Protein AF-A0A3N5R5C2-F1 (afdb_monomer_lite)

Foldseek 3Di:
DLVVVLVPDDPVVCVVCVVVSPDDPPLPDQLADDDFDFDALDDLVNAVVVVVVPLAAADLVLLVSLCRNLVVLQQEAADNGGHPLDYHLLCVLVVDRLSVVVCCQQPVLPDDDPQNWWKWWQFPVRDIQIADFPDDDDQWTWGDRASNCNPPTDIDRNVRTPDIGTDSDGPNDHCSCRRPDNSSVSNNSVCSNCSNPCPDNSHDPPPPPDPDD

Radius of gyration: 21.58 Å; chains: 1; bounding box: 48×50×72 Å

Structure (mmCIF, N/CA/C/O backbone):
data_AF-A0A3N5R5C2-F1
#
_entry.id   AF-A0A3N5R5C2-F1
#
loop_
_atom_site.group_PDB
_atom_site.id
_atom_site.type_symbol
_atom_site.label_atom_id
_atom_site.label_alt_id
_atom_site.label_comp_id
_atom_site.label_asym_id
_atom_site.label_entity_id
_atom_site.label_seq_id
_atom_site.pdbx_PDB_ins_code
_atom_site.Cartn_x
_atom_site.Cartn_y
_atom_site.Cartn_z
_atom_site.occupancy
_atom_site.B_iso_or_equiv
_atom_site.auth_seq_id
_atom_site.auth_comp_id
_atom_site.auth_asym_id
_atom_site.auth_atom_id
_atom_site.pdbx_PDB_model_num
ATOM 1 N N . MET A 1 1 ? -15.161 20.058 12.612 1.00 55.06 1 MET A N 1
ATOM 2 C CA . MET A 1 1 ? -15.776 19.039 11.723 1.00 55.06 1 MET A CA 1
ATOM 3 C C . MET A 1 1 ? -16.696 19.729 10.711 1.00 55.06 1 MET A C 1
ATOM 5 O O . MET A 1 1 ? -16.900 20.930 10.837 1.00 55.06 1 MET A O 1
ATOM 9 N N . LYS A 1 2 ? -17.228 19.029 9.691 1.00 71.50 2 LYS A N 1
ATOM 10 C CA . LYS A 1 2 ? -18.103 19.635 8.656 1.00 71.50 2 LYS A CA 1
ATOM 11 C C . LYS A 1 2 ? -19.318 20.353 9.267 1.00 71.50 2 LYS A C 1
ATOM 13 O O . LYS A 1 2 ? -19.655 21.443 8.829 1.00 71.50 2 LYS A O 1
ATOM 18 N N . SER A 1 3 ? -19.903 19.784 10.322 1.00 75.44 3 SER A N 1
ATOM 19 C CA . SER A 1 3 ? -20.987 20.380 11.117 1.00 75.44 3 SER A CA 1
ATOM 20 C C . SER A 1 3 ? -20.629 21.748 11.704 1.00 75.44 3 SER A C 1
ATOM 22 O O . SER A 1 3 ? -21.413 22.684 11.600 1.00 75.44 3 SER A O 1
ATOM 24 N N . ASP A 1 4 ? -19.430 21.881 12.270 1.00 76.00 4 ASP A N 1
ATOM 25 C CA . ASP A 1 4 ? -18.999 23.108 12.950 1.00 76.00 4 ASP A CA 1
ATOM 26 C C . ASP A 1 4 ? -18.712 24.217 11.936 1.00 76.00 4 ASP A C 1
ATOM 28 O O . ASP A 1 4 ? -19.046 25.372 12.165 1.00 76.00 4 ASP A O 1
ATOM 32 N N . ALA A 1 5 ? -18.153 23.859 10.774 1.00 75.88 5 ALA A N 1
ATOM 33 C CA . ALA A 1 5 ? -17.956 24.797 9.674 1.00 75.88 5 ALA A CA 1
ATOM 34 C C . ALA A 1 5 ? -19.301 25.305 9.127 1.00 75.88 5 ALA A C 1
ATOM 36 O O . ALA A 1 5 ? -19.471 26.504 8.926 1.00 75.88 5 ALA A O 1
ATOM 37 N N . VAL A 1 6 ? -20.288 24.416 8.963 1.00 81.12 6 VAL A N 1
ATOM 38 C CA . VAL A 1 6 ? -21.644 24.788 8.524 1.00 81.12 6 VAL A CA 1
ATOM 39 C C . VAL A 1 6 ? -22.338 25.701 9.537 1.00 81.12 6 VAL A C 1
ATOM 41 O O . VAL A 1 6 ? -23.015 26.643 9.131 1.00 81.12 6 VAL A O 1
ATOM 44 N N . ALA A 1 7 ? -22.121 25.488 10.837 1.00 83.19 7 ALA A N 1
ATOM 45 C CA . ALA A 1 7 ? -22.690 26.320 11.898 1.00 83.19 7 ALA A CA 1
ATOM 46 C C . ALA A 1 7 ? -22.176 27.775 11.894 1.00 83.19 7 ALA A C 1
ATOM 48 O O . ALA A 1 7 ? -22.831 28.651 12.451 1.00 83.19 7 ALA A O 1
ATOM 49 N N . THR A 1 8 ? -21.033 28.046 11.251 1.00 86.88 8 THR A N 1
ATOM 50 C CA . THR A 1 8 ? -20.479 29.408 11.112 1.00 86.88 8 THR A CA 1
ATOM 51 C C . THR A 1 8 ? -20.969 30.158 9.871 1.00 86.88 8 THR A C 1
ATOM 53 O O . THR A 1 8 ? -20.703 31.352 9.736 1.00 86.88 8 THR A O 1
ATOM 56 N N . LEU A 1 9 ? -21.683 29.484 8.964 1.00 85.88 9 LEU A N 1
ATOM 57 C CA . LEU A 1 9 ? -22.186 30.081 7.727 1.00 85.88 9 LEU A CA 1
ATOM 58 C C . LEU A 1 9 ? -23.486 30.852 7.967 1.00 85.88 9 LEU A C 1
ATOM 60 O O . LEU A 1 9 ? -24.351 30.419 8.730 1.00 85.88 9 LEU A O 1
ATOM 64 N N . SER A 1 10 ? -23.661 31.972 7.260 1.00 89.62 10 SER A N 1
ATOM 65 C CA . SER A 1 10 ? -24.943 32.674 7.266 1.00 89.62 10 SER A CA 1
ATOM 66 C C . SER A 1 10 ? -26.028 31.827 6.575 1.00 89.62 10 SER A C 1
ATOM 68 O O . SER A 1 10 ? -25.707 31.008 5.708 1.00 89.62 10 SER A O 1
ATOM 70 N N . PRO A 1 11 ? -27.325 32.041 6.869 1.00 86.62 11 PRO A N 1
ATOM 71 C CA . PRO A 1 11 ? -28.411 31.322 6.193 1.00 86.62 11 PRO A CA 1
ATOM 72 C C . PRO A 1 11 ? -28.373 31.457 4.663 1.00 86.62 11 PRO A C 1
ATOM 74 O O . PRO A 1 11 ? -28.748 30.541 3.934 1.00 86.62 11 PRO A O 1
ATOM 77 N N . LYS A 1 12 ? -27.882 32.599 4.167 1.00 87.38 12 LYS A N 1
ATOM 78 C CA . LYS A 1 12 ? -27.703 32.859 2.737 1.00 87.38 12 LYS A CA 1
ATOM 79 C C . LYS A 1 12 ? -26.573 32.012 2.149 1.00 87.38 12 LYS A C 1
ATOM 81 O O . LYS A 1 12 ? -26.747 31.444 1.074 1.00 87.38 12 LYS A O 1
ATOM 86 N N . ASP A 1 13 ? -25.453 31.897 2.857 1.00 85.50 13 ASP A N 1
ATOM 87 C CA . ASP A 1 13 ? -24.299 31.115 2.402 1.00 85.50 13 ASP A CA 1
ATOM 88 C C . ASP A 1 13 ? -24.583 29.614 2.473 1.00 85.50 13 ASP A C 1
ATOM 90 O O . ASP A 1 13 ? -24.198 28.879 1.570 1.00 85.50 13 ASP A O 1
ATOM 94 N N . GLN A 1 14 ? -25.326 29.154 3.486 1.00 83.50 14 GLN A N 1
ATOM 95 C CA . GLN A 1 14 ? -25.798 27.767 3.549 1.00 83.50 14 GLN A CA 1
ATOM 96 C C . GLN A 1 14 ? -26.673 27.423 2.340 1.00 83.50 14 GLN A C 1
ATOM 98 O O . GLN A 1 14 ? -26.422 26.420 1.679 1.00 83.50 14 GLN A O 1
ATOM 103 N N . ALA A 1 15 ? -27.636 28.285 1.990 1.00 85.19 15 ALA A N 1
ATOM 104 C CA . ALA A 1 15 ? -28.494 28.072 0.825 1.00 85.19 15 ALA A CA 1
ATOM 105 C C . ALA A 1 15 ? -27.707 28.067 -0.499 1.00 85.19 15 ALA A C 1
ATOM 107 O O . ALA A 1 15 ? -27.997 27.270 -1.388 1.00 85.19 15 ALA A O 1
ATOM 108 N N . GLN A 1 16 ? -26.693 28.929 -0.632 1.00 88.00 16 GLN A N 1
ATOM 109 C CA . GLN A 1 16 ? -25.845 28.987 -1.828 1.00 88.00 16 GLN A CA 1
ATOM 110 C C . GLN A 1 16 ? -24.879 27.802 -1.937 1.00 88.00 16 GLN A C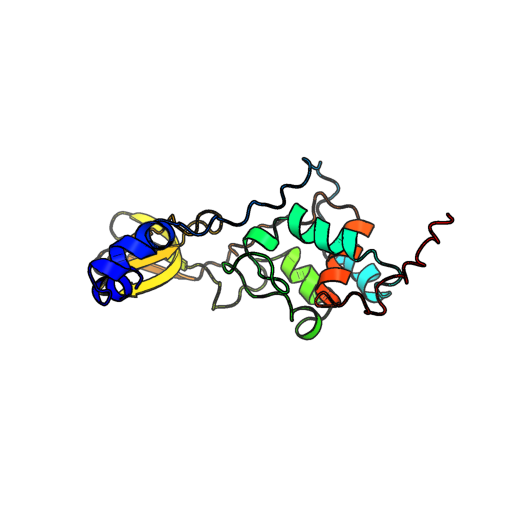 1
ATOM 112 O O . GLN A 1 16 ? -24.587 27.343 -3.040 1.00 88.00 16 GLN A O 1
ATOM 117 N N . LEU A 1 17 ? -24.391 27.296 -0.805 1.00 86.50 17 LEU A N 1
ATOM 118 C CA . LEU A 1 17 ? -23.427 26.200 -0.746 1.00 86.50 17 LEU A CA 1
ATOM 119 C C . LEU A 1 17 ? -24.088 24.835 -0.555 1.00 86.50 17 LEU A C 1
ATOM 121 O O . LEU A 1 17 ? -23.370 23.840 -0.531 1.00 86.50 17 LEU A O 1
ATOM 125 N N . GLN A 1 18 ? -25.419 24.758 -0.464 1.00 84.44 18 GLN A N 1
ATOM 126 C CA . GLN A 1 18 ? -26.165 23.534 -0.157 1.00 84.44 18 GLN A CA 1
ATOM 127 C C . GLN A 1 18 ? -25.722 22.346 -1.025 1.00 84.44 18 GLN A C 1
ATOM 129 O O . GLN A 1 18 ? -25.428 21.279 -0.502 1.00 84.44 18 GLN A O 1
ATOM 134 N N . ALA A 1 19 ? -25.532 22.550 -2.332 1.00 82.69 19 ALA A N 1
ATOM 135 C CA . ALA A 1 19 ? -25.055 21.502 -3.238 1.00 82.69 19 ALA A CA 1
ATOM 136 C C . ALA A 1 19 ? -23.639 20.985 -2.902 1.00 82.69 19 ALA A C 1
ATOM 138 O O . ALA A 1 19 ? -23.367 19.795 -3.037 1.00 82.69 19 ALA A O 1
ATOM 139 N N . ILE A 1 20 ? -22.736 21.854 -2.438 1.00 80.88 20 ILE A N 1
ATOM 140 C CA . ILE A 1 20 ? -21.372 21.494 -2.006 1.00 80.88 20 ILE A CA 1
ATOM 141 C C . ILE A 1 20 ? -21.405 20.863 -0.605 1.00 80.88 20 ILE A C 1
ATOM 143 O O . ILE A 1 20 ? -20.654 19.932 -0.311 1.00 80.88 20 ILE A O 1
ATOM 147 N N . LEU A 1 21 ? -22.289 21.350 0.266 1.00 81.19 21 LEU A N 1
ATOM 148 C CA . LEU A 1 21 ? -22.506 20.806 1.603 1.00 81.19 21 LEU A CA 1
ATOM 149 C C . LEU A 1 21 ? -23.139 19.412 1.555 1.00 81.19 21 LEU A C 1
ATOM 151 O O . LEU A 1 21 ? -22.789 18.573 2.381 1.00 81.19 21 LEU A O 1
ATOM 155 N N . ASP A 1 22 ? -23.976 19.121 0.568 1.00 82.06 22 ASP A N 1
ATOM 156 C CA . ASP A 1 22 ? -24.579 17.800 0.372 1.00 82.06 22 ASP A CA 1
ATOM 157 C C . ASP A 1 22 ? -23.695 16.866 -0.454 1.00 82.06 22 ASP A C 1
ATOM 159 O O . ASP A 1 22 ? -23.799 15.641 -0.332 1.00 82.06 22 ASP A O 1
ATOM 163 N N . ALA A 1 23 ? -22.771 17.421 -1.245 1.00 77.19 23 ALA A N 1
ATOM 164 C CA . ALA A 1 23 ? -21.794 16.631 -1.969 1.00 77.19 23 ALA A CA 1
ATOM 165 C C . ALA A 1 23 ? -20.981 15.773 -0.987 1.00 77.19 23 ALA A C 1
ATOM 167 O O . ALA A 1 23 ? -20.269 16.255 -0.094 1.00 77.19 23 ALA A O 1
ATOM 168 N N . ARG A 1 24 ? -21.088 14.457 -1.165 1.00 64.50 24 ARG A N 1
ATOM 169 C CA . ARG A 1 24 ? -20.107 13.511 -0.644 1.00 64.50 24 ARG A CA 1
ATOM 170 C C . ARG A 1 24 ? -18.954 13.469 -1.642 1.00 64.50 24 ARG A C 1
ATOM 172 O O . ARG A 1 24 ? -19.231 13.373 -2.839 1.00 64.50 24 ARG A O 1
ATOM 179 N N . PRO A 1 25 ? -17.686 13.520 -1.193 1.00 61.19 25 PRO A N 1
ATOM 180 C CA . PRO A 1 25 ? -16.576 13.173 -2.065 1.00 61.19 25 PRO A CA 1
ATOM 181 C C . PRO A 1 25 ? -16.896 11.816 -2.681 1.00 61.19 25 PRO A C 1
ATOM 183 O O . PRO A 1 25 ? -17.168 10.859 -1.949 1.00 61.19 25 PRO A O 1
ATOM 186 N N . ALA A 1 26 ? -16.941 11.748 -4.010 1.00 55.91 26 ALA A N 1
ATOM 187 C CA . ALA A 1 26 ? -17.016 10.459 -4.666 1.00 55.91 26 ALA A CA 1
ATOM 188 C C . ALA A 1 26 ? -15.812 9.652 -4.172 1.00 55.91 26 ALA A C 1
ATOM 190 O O . ALA A 1 26 ? -14.686 10.159 -4.191 1.00 55.91 26 ALA A O 1
ATOM 191 N N . ALA A 1 27 ? -16.042 8.424 -3.701 1.00 53.56 27 ALA A N 1
ATOM 192 C CA . ALA A 1 27 ? -14.934 7.492 -3.583 1.00 53.56 27 ALA A CA 1
ATOM 193 C C . ALA A 1 27 ? -14.275 7.452 -4.970 1.00 53.56 27 ALA A C 1
ATOM 195 O O . ALA A 1 27 ? -15.014 7.339 -5.958 1.00 53.56 27 ALA A O 1
ATOM 196 N N . PRO A 1 28 ? -12.945 7.631 -5.084 1.00 53.94 28 PRO A N 1
ATOM 197 C CA . PRO A 1 28 ? -12.295 7.477 -6.372 1.00 53.94 28 PRO A CA 1
ATOM 198 C C . PRO A 1 28 ? -12.737 6.125 -6.923 1.00 53.94 28 PRO A C 1
ATOM 200 O O . PRO A 1 28 ? -12.648 5.112 -6.226 1.00 53.94 28 PRO A O 1
ATOM 203 N N . ALA A 1 29 ? -13.317 6.133 -8.126 1.00 49.75 29 ALA A N 1
ATOM 204 C CA . ALA A 1 29 ? -13.708 4.894 -8.769 1.00 49.75 29 ALA A CA 1
ATOM 205 C C . ALA A 1 29 ? -12.459 4.003 -8.788 1.00 49.75 29 ALA A C 1
ATOM 207 O O . ALA A 1 29 ? -11.394 4.497 -9.183 1.00 49.75 29 ALA A O 1
ATOM 208 N N . PRO A 1 30 ? -12.546 2.736 -8.343 1.00 54.84 30 PRO A N 1
ATOM 209 C CA . PRO A 1 30 ? -11.444 1.814 -8.529 1.00 54.84 30 PRO A CA 1
ATOM 210 C C . PRO A 1 30 ? -11.048 1.894 -9.999 1.00 54.84 30 PRO A C 1
ATOM 212 O O . PRO A 1 30 ? -11.925 1.866 -10.871 1.00 54.84 30 PRO A O 1
ATOM 215 N N . ILE A 1 31 ? -9.753 2.011 -10.291 1.00 57.47 31 ILE A N 1
ATOM 216 C CA . ILE A 1 31 ? -9.273 1.724 -11.641 1.00 57.47 31 ILE A CA 1
ATOM 217 C C . ILE A 1 31 ? -9.446 0.211 -11.800 1.00 57.47 31 ILE A C 1
ATOM 219 O O . ILE A 1 31 ? -8.520 -0.562 -11.583 1.00 57.47 31 ILE A O 1
ATOM 223 N N . ALA A 1 32 ? -10.683 -0.216 -12.053 1.00 57.81 32 ALA A N 1
ATOM 224 C CA . ALA A 1 32 ? -11.052 -1.610 -12.143 1.00 57.81 32 ALA A CA 1
ATOM 225 C C . ALA A 1 32 ? -10.415 -2.154 -13.419 1.00 57.81 32 ALA A C 1
ATOM 227 O O . ALA A 1 32 ? -10.884 -1.901 -14.532 1.00 57.81 32 ALA A O 1
ATOM 228 N N . GLY A 1 33 ? -9.298 -2.856 -13.242 1.00 64.12 33 GLY A N 1
ATOM 229 C CA . GLY A 1 33 ? -8.698 -3.651 -14.297 1.00 64.12 33 GLY A CA 1
ATOM 230 C C . GLY A 1 33 ? -9.682 -4.693 -14.811 1.00 64.12 33 GLY A C 1
ATOM 231 O O . GLY A 1 33 ? -10.642 -5.074 -14.136 1.00 64.12 33 GLY A O 1
ATOM 232 N N . LYS A 1 34 ? -9.437 -5.187 -16.025 1.00 73.88 34 LYS A N 1
ATOM 233 C CA . LYS A 1 34 ? -10.150 -6.372 -16.514 1.00 73.88 34 LYS A CA 1
ATOM 234 C C . LYS A 1 34 ? -9.916 -7.532 -15.534 1.00 73.88 34 LYS A C 1
ATOM 236 O O . LYS A 1 34 ? -8.826 -7.602 -14.973 1.00 73.88 34 LYS A O 1
ATOM 241 N N . PRO A 1 35 ? -10.875 -8.456 -15.349 1.00 78.44 35 PRO A N 1
ATOM 242 C CA . PRO A 1 35 ? -10.637 -9.666 -14.570 1.00 78.44 35 PRO A CA 1
ATOM 243 C C . PRO A 1 35 ? -9.383 -10.386 -15.079 1.00 78.44 35 PRO A C 1
ATOM 245 O O . PRO A 1 35 ? -9.291 -10.706 -16.266 1.00 78.44 35 PRO A O 1
ATOM 248 N N . ARG A 1 36 ? -8.413 -10.601 -14.189 1.00 86.75 36 ARG A N 1
ATOM 249 C CA . ARG A 1 36 ? -7.142 -11.265 -14.493 1.00 86.75 36 ARG A CA 1
ATOM 250 C C . ARG A 1 36 ? -7.143 -12.658 -13.875 1.00 86.75 36 ARG A C 1
ATOM 252 O O . ARG A 1 36 ? -7.699 -12.866 -12.798 1.00 86.75 36 ARG A O 1
ATOM 259 N N . THR A 1 37 ? -6.531 -13.616 -14.555 1.00 90.69 37 THR A N 1
ATOM 260 C CA . THR A 1 37 ? -6.317 -14.956 -14.003 1.00 90.69 37 THR A CA 1
ATOM 261 C C . THR A 1 37 ? -5.057 -14.980 -13.150 1.00 90.69 37 THR A C 1
ATOM 263 O O . THR A 1 37 ? -4.140 -14.188 -13.359 1.00 90.69 37 THR A O 1
ATOM 266 N N . LEU A 1 38 ? -4.996 -15.922 -12.212 1.00 95.19 38 LEU A N 1
ATOM 267 C CA . LEU A 1 38 ? -3.765 -16.229 -11.493 1.00 95.19 38 LEU A CA 1
ATOM 268 C C . LEU A 1 38 ? -2.652 -16.581 -12.494 1.00 95.19 38 LEU A C 1
ATOM 270 O O . LEU A 1 38 ? -2.842 -17.461 -13.333 1.00 95.19 38 LEU A O 1
ATOM 274 N N . VAL A 1 39 ? -1.508 -15.909 -12.386 1.00 95.88 39 VAL A N 1
ATOM 275 C CA . VAL A 1 39 ? -0.292 -16.188 -13.161 1.00 95.88 39 VAL A CA 1
ATOM 276 C C . VAL A 1 39 ? 0.664 -17.022 -12.315 1.00 95.88 39 VAL A C 1
ATOM 278 O O . VAL A 1 39 ? 0.997 -18.149 -12.679 1.00 95.88 39 VAL A O 1
ATOM 281 N N . LYS A 1 40 ? 1.087 -16.492 -11.162 1.00 96.31 40 LYS A N 1
ATOM 282 C CA . LYS A 1 40 ? 2.024 -17.153 -10.246 1.00 96.31 40 LYS A CA 1
ATOM 283 C C . LYS A 1 40 ? 1.927 -16.528 -8.859 1.00 96.31 40 LYS A C 1
ATOM 285 O O . LYS A 1 40 ? 1.835 -15.318 -8.749 1.00 96.31 40 LYS A O 1
ATOM 290 N N . LYS A 1 41 ? 2.037 -17.342 -7.806 1.00 96.69 41 LYS A N 1
ATOM 291 C CA . LYS A 1 41 ? 2.300 -16.838 -6.449 1.00 96.69 41 LYS A CA 1
ATOM 292 C C . LYS A 1 41 ? 3.766 -16.440 -6.340 1.00 96.69 41 LYS A C 1
ATOM 294 O O . LYS A 1 41 ? 4.620 -17.309 -6.144 1.00 96.69 41 LYS A O 1
ATOM 299 N N . TRP A 1 42 ? 4.056 -15.166 -6.565 1.00 96.75 42 TRP A N 1
ATOM 300 C CA . TRP A 1 42 ? 5.425 -14.663 -6.635 1.00 96.75 42 TRP A CA 1
ATOM 301 C C . TRP A 1 42 ? 6.115 -14.710 -5.272 1.00 96.75 42 TRP A C 1
ATOM 303 O O . TRP A 1 42 ? 5.544 -14.324 -4.255 1.00 96.75 42 TRP A O 1
ATOM 313 N N . LYS A 1 43 ? 7.371 -15.158 -5.254 1.00 96.88 43 LYS A N 1
ATOM 314 C CA . LYS A 1 43 ? 8.264 -15.069 -4.095 1.00 96.88 43 LYS A CA 1
ATOM 315 C C . LYS A 1 43 ? 9.335 -14.018 -4.343 1.00 96.88 43 LYS A C 1
ATOM 317 O O . LYS A 1 43 ? 9.666 -13.712 -5.485 1.00 96.88 43 LYS A O 1
ATOM 322 N N . LEU A 1 44 ? 9.932 -13.512 -3.265 1.00 95.62 44 LEU A N 1
ATOM 323 C CA . LEU A 1 44 ? 11.010 -12.525 -3.350 1.00 95.62 44 LEU A CA 1
ATOM 324 C C . LEU A 1 44 ? 12.152 -12.996 -4.265 1.00 95.62 44 LEU A C 1
ATOM 326 O O . LEU A 1 44 ? 12.602 -12.245 -5.124 1.00 95.62 44 LEU A O 1
ATOM 330 N N . ASP A 1 45 ? 12.564 -14.257 -4.137 1.00 96.12 45 ASP A N 1
ATOM 331 C CA . ASP A 1 45 ? 13.673 -14.820 -4.917 1.00 96.12 45 ASP A CA 1
ATOM 332 C C . ASP A 1 45 ? 13.338 -15.046 -6.400 1.00 96.12 45 ASP A C 1
ATOM 334 O O . ASP A 1 45 ? 14.250 -15.203 -7.207 1.00 96.12 45 ASP A O 1
ATOM 338 N N . ASP A 1 46 ? 12.057 -15.011 -6.785 1.00 95.81 46 ASP A N 1
ATOM 339 C CA . ASP A 1 46 ? 11.652 -15.104 -8.192 1.00 95.81 46 ASP A CA 1
ATOM 340 C C . ASP A 1 46 ? 11.913 -13.805 -8.974 1.00 95.81 46 ASP A C 1
ATOM 342 O O . ASP A 1 46 ? 11.972 -13.845 -10.202 1.00 95.81 46 ASP A O 1
ATOM 346 N N . LEU A 1 47 ? 11.994 -12.664 -8.277 1.00 95.94 47 LEU A N 1
ATOM 347 C CA . LEU A 1 47 ? 11.955 -11.314 -8.863 1.00 95.94 47 LEU A CA 1
ATOM 348 C C . LEU A 1 47 ? 13.126 -10.422 -8.421 1.00 95.94 47 LEU A C 1
ATOM 350 O O . LEU A 1 47 ? 13.513 -9.495 -9.135 1.00 95.94 47 LEU A O 1
ATOM 354 N N . ALA A 1 48 ? 13.692 -10.667 -7.236 1.00 94.62 48 ALA A N 1
ATOM 355 C CA . ALA A 1 48 ? 14.798 -9.877 -6.705 1.00 94.62 48 ALA A CA 1
ATOM 356 C C . ALA A 1 48 ? 16.049 -9.869 -7.610 1.00 94.62 48 ALA A C 1
ATOM 358 O O . ALA A 1 48 ? 16.650 -8.797 -7.727 1.00 94.62 48 ALA A O 1
ATOM 359 N N . PRO A 1 49 ? 16.449 -10.977 -8.273 1.00 94.31 49 PRO A N 1
ATOM 360 C CA . PRO A 1 49 ? 17.564 -10.947 -9.223 1.00 94.31 49 PRO A CA 1
ATOM 361 C C . PRO A 1 49 ? 17.349 -9.944 -10.366 1.00 94.31 49 PRO A C 1
ATOM 363 O O . PRO A 1 49 ? 18.226 -9.137 -10.661 1.00 94.31 49 PRO A O 1
ATOM 366 N N . GLN A 1 50 ? 16.147 -9.910 -10.938 1.00 92.00 50 GLN A N 1
ATOM 367 C CA . GLN A 1 50 ? 15.785 -9.039 -12.057 1.00 92.00 50 GLN A CA 1
ATOM 368 C C . GLN A 1 50 ? 15.736 -7.563 -11.637 1.00 92.00 50 GLN A C 1
ATOM 370 O O . GLN A 1 50 ? 16.067 -6.676 -12.422 1.00 92.00 50 GLN A O 1
ATOM 375 N N . LEU A 1 51 ? 15.369 -7.279 -10.382 1.00 91.00 51 LEU A N 1
ATOM 376 C CA . LEU A 1 51 ? 15.468 -5.928 -9.823 1.00 91.00 51 LEU A CA 1
ATOM 377 C C . LEU A 1 51 ? 16.926 -5.476 -9.651 1.00 91.00 51 LEU A C 1
ATOM 379 O O . LEU A 1 51 ? 17.217 -4.292 -9.827 1.00 91.00 51 LEU A O 1
ATOM 383 N N . ALA A 1 52 ? 17.838 -6.399 -9.334 1.00 89.25 52 ALA A N 1
ATOM 384 C CA . ALA A 1 52 ? 19.262 -6.108 -9.162 1.00 89.25 52 ALA A CA 1
ATOM 385 C C . ALA A 1 52 ? 19.987 -5.839 -10.494 1.00 89.25 52 ALA A C 1
ATOM 387 O O . ALA A 1 52 ? 20.925 -5.044 -10.528 1.00 89.25 52 ALA A O 1
ATOM 388 N N . GLU A 1 53 ? 19.531 -6.439 -11.597 1.00 87.00 53 GLU A N 1
ATOM 389 C CA . GLU A 1 53 ? 20.054 -6.195 -12.954 1.00 87.00 53 GLU A CA 1
ATOM 390 C C . GLU A 1 53 ? 19.742 -4.780 -13.484 1.00 87.00 53 GLU A C 1
ATOM 392 O O . GLU A 1 53 ? 20.368 -4.295 -14.434 1.00 87.00 53 GLU A O 1
ATOM 397 N N . GLY A 1 54 ? 18.815 -4.081 -12.825 1.00 81.69 54 GLY A N 1
ATOM 398 C CA . GLY A 1 54 ? 18.404 -2.727 -13.157 1.00 81.69 54 GLY A CA 1
ATOM 399 C C . GLY A 1 54 ? 17.195 -2.705 -14.090 1.00 81.69 54 GLY A C 1
ATOM 400 O O . GLY A 1 54 ? 17.146 -3.349 -15.134 1.00 81.69 54 GLY A O 1
ATOM 401 N N . LEU A 1 55 ? 16.207 -1.896 -13.719 1.00 91.19 55 LEU A N 1
ATOM 402 C CA . LEU A 1 55 ? 14.917 -1.776 -14.395 1.00 91.19 55 LEU A CA 1
ATOM 403 C C . LEU A 1 55 ? 15.001 -0.942 -15.677 1.00 91.19 55 LEU A C 1
ATOM 405 O O . LEU A 1 55 ? 14.418 0.128 -15.748 1.00 91.19 55 LEU A O 1
ATOM 409 N N . LYS A 1 56 ? 15.746 -1.398 -16.685 1.00 92.50 56 LYS A N 1
ATOM 410 C CA . LYS A 1 56 ? 15.914 -0.678 -17.960 1.00 92.50 56 LYS A CA 1
ATOM 411 C C . LYS A 1 56 ? 14.779 -0.978 -18.939 1.00 92.50 56 LYS A C 1
ATOM 413 O O . LYS A 1 56 ? 14.242 -2.088 -18.945 1.00 92.50 56 LYS A O 1
ATOM 418 N N . ASN A 1 57 ? 14.489 -0.006 -19.809 1.00 92.94 57 ASN A N 1
ATOM 419 C CA . ASN A 1 57 ? 13.502 -0.092 -20.894 1.00 92.94 57 ASN A CA 1
ATOM 420 C C . ASN A 1 57 ? 12.104 -0.534 -20.430 1.00 92.94 57 ASN A C 1
ATOM 422 O O . ASN A 1 57 ? 11.408 -1.255 -21.142 1.00 92.94 57 ASN A O 1
ATOM 426 N N . ARG A 1 58 ? 11.707 -0.116 -19.228 1.00 96.44 58 ARG A N 1
ATOM 427 C CA . ARG A 1 58 ? 10.393 -0.405 -18.652 1.00 96.44 58 ARG A CA 1
ATOM 428 C C . ARG A 1 58 ? 9.324 0.522 -19.227 1.00 96.44 58 ARG A C 1
ATOM 430 O O . ARG A 1 58 ? 9.637 1.607 -19.731 1.00 96.44 58 ARG A O 1
ATOM 437 N N . ASP A 1 59 ? 8.064 0.109 -19.150 1.00 97.00 59 ASP A N 1
ATOM 438 C CA . ASP A 1 59 ? 6.922 0.898 -19.619 1.00 97.00 59 ASP A CA 1
ATOM 439 C C . ASP A 1 59 ? 6.236 1.620 -18.449 1.00 97.00 59 ASP A C 1
ATOM 441 O O . ASP A 1 59 ? 5.527 1.027 -17.635 1.00 97.00 59 ASP A O 1
ATOM 445 N N . PHE A 1 60 ? 6.418 2.942 -18.402 1.00 96.31 60 PHE A N 1
ATOM 446 C CA . PHE A 1 60 ? 5.798 3.821 -17.409 1.00 96.31 60 PHE A CA 1
ATOM 447 C C . PHE A 1 60 ? 4.265 3.723 -17.390 1.00 96.31 60 PHE A C 1
ATOM 449 O O . PHE A 1 60 ? 3.652 3.683 -16.323 1.00 96.31 60 PHE A O 1
ATOM 456 N N . ASP A 1 61 ? 3.632 3.720 -18.566 1.00 95.44 61 ASP A N 1
ATOM 457 C CA . ASP A 1 61 ? 2.172 3.751 -18.682 1.00 95.44 61 ASP A CA 1
ATOM 458 C C . ASP A 1 61 ? 1.564 2.412 -18.273 1.00 95.44 61 ASP A C 1
ATOM 460 O O . ASP A 1 61 ? 0.500 2.374 -17.646 1.00 95.44 61 ASP A O 1
ATOM 464 N N . ARG A 1 62 ? 2.259 1.309 -18.582 1.00 95.75 62 ARG A N 1
ATOM 465 C CA . ARG A 1 62 ? 1.905 -0.015 -18.066 1.00 95.75 62 ARG A CA 1
ATOM 466 C C . ARG A 1 62 ? 2.079 -0.071 -16.551 1.00 95.75 62 ARG A C 1
ATOM 468 O O . ARG A 1 62 ? 1.119 -0.437 -15.884 1.00 95.75 62 ARG A O 1
ATOM 475 N N . GLY A 1 63 ? 3.205 0.384 -16.003 1.00 96.62 63 GLY A N 1
ATOM 476 C CA . GLY A 1 63 ? 3.441 0.413 -14.554 1.00 96.62 63 GLY A CA 1
ATOM 477 C C . GLY A 1 63 ? 2.379 1.201 -1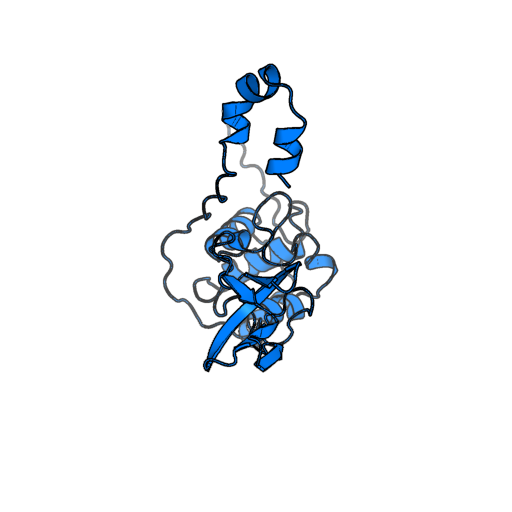3.775 1.00 96.62 63 GLY A C 1
ATOM 478 O O . GLY A 1 63 ? 1.794 0.675 -12.828 1.00 96.62 63 GLY A O 1
ATOM 479 N N . ARG A 1 64 ? 2.033 2.420 -14.222 1.00 95.88 64 ARG A N 1
ATOM 480 C CA . ARG A 1 64 ? 0.949 3.214 -13.609 1.00 95.88 64 ARG A CA 1
ATOM 481 C C . ARG A 1 64 ? -0.402 2.505 -13.689 1.00 95.88 64 ARG A C 1
ATOM 483 O O . ARG A 1 64 ? -1.157 2.513 -12.720 1.00 95.88 64 ARG A O 1
ATOM 490 N N . ARG A 1 65 ? -0.736 1.920 -14.845 1.00 95.06 65 ARG A N 1
ATOM 491 C CA . ARG A 1 65 ? -1.995 1.180 -15.015 1.00 95.06 65 ARG A CA 1
ATOM 492 C C . ARG A 1 65 ? -2.058 -0.007 -14.055 1.00 95.06 65 ARG A C 1
ATOM 494 O O . ARG A 1 65 ? -3.057 -0.157 -13.362 1.00 95.06 65 ARG A O 1
ATOM 501 N N . LEU A 1 66 ? -0.983 -0.787 -13.969 1.00 95.69 66 LEU A N 1
ATOM 502 C CA . LEU A 1 66 ? -0.875 -1.947 -13.084 1.00 95.69 66 LEU A CA 1
ATOM 503 C C . LEU A 1 66 ? -0.992 -1.573 -11.605 1.00 95.69 66 LEU A C 1
ATOM 505 O O . LEU A 1 66 ? -1.604 -2.320 -10.853 1.00 95.69 66 LEU A O 1
ATOM 509 N N . PHE A 1 67 ? -0.501 -0.402 -11.191 1.00 95.88 67 PHE A N 1
ATOM 510 C CA . PHE A 1 67 ? -0.705 0.100 -9.826 1.00 95.88 67 PHE A CA 1
ATOM 511 C C . PHE A 1 67 ? -2.202 0.272 -9.492 1.00 95.88 67 PHE A C 1
ATOM 513 O O . PHE A 1 67 ? -2.632 0.048 -8.361 1.00 95.88 67 PHE A O 1
ATOM 520 N N . GLY A 1 68 ? -3.021 0.624 -10.488 1.00 92.50 68 GLY A N 1
ATOM 521 C CA . GLY A 1 68 ? -4.478 0.630 -10.370 1.00 92.50 68 GLY A CA 1
ATOM 522 C C . GLY A 1 68 ? -5.098 -0.764 -10.419 1.00 92.50 68 GLY A C 1
ATOM 523 O O . GLY A 1 68 ? -5.884 -1.098 -9.539 1.00 92.50 68 GLY A O 1
ATOM 524 N N . GLU A 1 69 ? -4.718 -1.589 -11.400 1.00 91.75 69 GLU A N 1
ATOM 525 C CA . GLU A 1 69 ? -5.269 -2.945 -11.572 1.00 91.75 69 GLU A CA 1
ATOM 526 C C . GLU A 1 69 ? -4.966 -3.866 -10.376 1.00 91.75 69 GLU A C 1
ATOM 528 O O . GLU A 1 69 ? -5.799 -4.693 -10.012 1.00 91.75 69 GLU A O 1
ATOM 533 N N . ALA A 1 70 ? -3.814 -3.683 -9.724 1.00 92.19 70 ALA A N 1
ATOM 534 C CA . ALA A 1 70 ? -3.425 -4.366 -8.489 1.00 92.19 70 ALA A CA 1
ATOM 535 C C . ALA A 1 70 ? -4.040 -3.728 -7.224 1.00 92.19 70 ALA A C 1
ATOM 537 O O . ALA A 1 70 ? -3.652 -4.062 -6.108 1.00 92.19 70 ALA A O 1
ATOM 538 N N . ASN A 1 71 ? -4.998 -2.805 -7.375 1.00 90.12 71 ASN A N 1
ATOM 539 C CA . ASN A 1 71 ? -5.720 -2.118 -6.298 1.00 90.12 71 ASN A CA 1
ATOM 540 C C . ASN A 1 71 ? -4.850 -1.279 -5.346 1.00 90.12 71 ASN A C 1
ATOM 542 O O . ASN A 1 71 ? -5.307 -0.904 -4.265 1.00 90.12 71 ASN A O 1
ATOM 546 N N . CYS A 1 72 ? -3.621 -0.920 -5.726 1.00 94.19 72 CYS A N 1
ATOM 547 C CA . CYS A 1 72 ? -2.745 -0.139 -4.855 1.00 94.19 72 CYS A CA 1
ATOM 548 C C . CYS A 1 72 ? -3.311 1.272 -4.613 1.00 94.19 72 CYS A C 1
ATOM 550 O O . CYS A 1 72 ? -3.295 1.746 -3.476 1.00 94.19 72 CYS A O 1
ATOM 552 N N . PHE A 1 73 ? -3.900 1.904 -5.642 1.00 92.81 73 PHE A N 1
ATOM 553 C CA . PHE A 1 73 ? -4.563 3.215 -5.519 1.00 92.81 73 PHE A CA 1
ATOM 554 C C . PHE A 1 73 ? -5.739 3.226 -4.541 1.00 92.81 73 PHE A C 1
ATOM 556 O O . PHE A 1 73 ? -6.091 4.290 -4.039 1.00 92.81 73 PHE A O 1
ATOM 563 N N . THR A 1 74 ? -6.345 2.079 -4.242 1.00 88.56 74 THR A N 1
ATOM 564 C CA . THR A 1 74 ? -7.464 2.013 -3.295 1.00 88.56 74 THR A CA 1
ATOM 565 C C . THR A 1 74 ? -7.033 2.444 -1.896 1.00 88.56 74 THR A C 1
ATOM 567 O O . THR A 1 74 ? -7.764 3.151 -1.205 1.00 88.56 74 THR A O 1
ATOM 570 N N . CYS A 1 75 ? -5.817 2.069 -1.492 1.00 91.19 75 CYS A N 1
ATOM 571 C CA . CYS A 1 75 ? -5.312 2.350 -0.152 1.00 91.19 75 CYS A CA 1
ATOM 572 C C . CYS A 1 75 ? -4.224 3.424 -0.142 1.00 91.19 75 CYS A C 1
ATOM 574 O O . CYS A 1 75 ? -4.187 4.236 0.784 1.00 91.19 75 CYS A O 1
ATOM 576 N N . HIS A 1 76 ? -3.352 3.439 -1.148 1.00 94.31 76 HIS A N 1
ATOM 577 C CA . HIS A 1 76 ? -2.163 4.276 -1.176 1.00 94.31 76 HIS A CA 1
ATOM 578 C C . HIS A 1 76 ? -2.326 5.471 -2.096 1.00 94.31 76 HIS A C 1
ATOM 580 O O . HIS A 1 76 ? -2.874 5.368 -3.196 1.00 94.31 76 HIS A O 1
ATOM 586 N N . ARG A 1 77 ? -1.748 6.589 -1.662 1.00 94.88 77 ARG A N 1
ATOM 587 C CA . ARG A 1 77 ? -1.494 7.725 -2.534 1.00 94.88 77 ARG A CA 1
ATOM 588 C C . ARG A 1 77 ? -0.224 7.481 -3.325 1.00 94.88 77 ARG A C 1
ATOM 590 O O . ARG A 1 77 ? 0.770 7.003 -2.774 1.00 94.88 77 ARG A O 1
ATOM 597 N N . PHE A 1 78 ? -0.245 7.872 -4.588 1.00 95.62 78 PHE A N 1
ATOM 598 C CA . PHE A 1 78 ? 0.949 7.985 -5.402 1.00 95.62 78 PHE A CA 1
ATOM 599 C C . PHE A 1 78 ? 0.801 9.191 -6.324 1.00 95.62 78 PHE A C 1
ATOM 601 O O . PHE A 1 78 ? -0.161 9.296 -7.084 1.00 95.62 78 PHE A O 1
ATOM 608 N N . THR A 1 79 ? 1.743 10.125 -6.243 1.00 91.12 79 THR A N 1
ATOM 609 C CA . THR A 1 79 ? 1.645 11.466 -6.826 1.00 91.12 79 THR A CA 1
ATOM 610 C C . THR A 1 79 ? 0.361 12.174 -6.366 1.00 91.12 79 THR A C 1
ATOM 612 O O . THR A 1 79 ? 0.170 12.407 -5.174 1.00 91.12 79 THR A O 1
ATOM 615 N N . THR A 1 80 ? -0.539 12.502 -7.287 1.00 89.38 80 THR A N 1
ATOM 616 C CA . THR A 1 80 ? -1.806 13.193 -7.024 1.00 89.38 80 THR A CA 1
ATOM 617 C C . THR A 1 80 ? -3.013 12.253 -6.981 1.00 89.38 80 THR A C 1
ATOM 619 O O . THR A 1 80 ? -4.147 12.723 -6.963 1.00 89.38 80 THR A O 1
ATOM 622 N N . GLU A 1 81 ? -2.797 10.937 -7.001 1.00 90.50 81 GLU A N 1
ATOM 623 C CA . GLU A 1 81 ? -3.847 9.930 -7.183 1.00 90.50 81 GLU A CA 1
ATOM 624 C C . GLU A 1 81 ? -3.890 8.920 -6.032 1.00 90.50 81 GLU A C 1
ATOM 626 O O . GLU A 1 81 ? -2.882 8.677 -5.368 1.00 90.50 81 GLU A O 1
ATOM 631 N N . GLY A 1 82 ? -5.054 8.299 -5.827 1.00 90.44 82 GLY A N 1
ATOM 632 C CA . GLY A 1 82 ? -5.252 7.208 -4.870 1.00 90.44 82 GLY A CA 1
ATOM 633 C C . GLY A 1 82 ? -5.815 7.611 -3.505 1.00 90.44 82 GLY A C 1
ATOM 634 O O . GLY A 1 82 ? -6.336 8.712 -3.313 1.00 90.44 82 GLY A O 1
ATOM 635 N N . GLY A 1 83 ? -5.752 6.664 -2.569 1.00 86.88 83 GLY A N 1
ATOM 636 C CA . GLY A 1 83 ? -6.334 6.739 -1.231 1.00 86.88 83 GLY A CA 1
ATOM 637 C C . GLY A 1 83 ? -5.390 7.284 -0.156 1.00 86.88 83 GLY A C 1
ATOM 638 O O . GLY A 1 83 ? -4.248 7.655 -0.412 1.00 86.88 83 GLY A O 1
ATOM 639 N N . ALA A 1 84 ? -5.883 7.347 1.080 1.00 86.88 84 ALA A N 1
ATOM 640 C CA . ALA A 1 84 ? -5.118 7.787 2.256 1.00 86.88 84 ALA A CA 1
ATOM 641 C C . ALA A 1 84 ? -5.191 6.776 3.414 1.00 86.88 84 ALA A C 1
ATOM 643 O O . ALA A 1 84 ? -4.983 7.126 4.576 1.00 86.88 84 ALA A O 1
ATOM 644 N N . GLN A 1 85 ? -5.538 5.529 3.093 1.00 86.94 85 GLN A N 1
ATOM 645 C CA . GLN A 1 85 ? -5.739 4.464 4.073 1.00 86.94 85 GLN A CA 1
ATOM 646 C C . GLN A 1 85 ? -4.400 3.847 4.490 1.00 86.94 85 GLN A C 1
ATOM 648 O O . GLN A 1 85 ? -4.197 3.554 5.669 1.00 86.94 85 GLN A O 1
ATOM 653 N N . GLY A 1 86 ? -3.491 3.703 3.522 1.00 90.25 86 GLY A N 1
ATOM 654 C CA . GLY A 1 86 ? -2.088 3.348 3.702 1.00 90.25 86 GLY A CA 1
ATOM 655 C C . GLY A 1 86 ? -1.147 4.545 3.493 1.00 90.25 86 GLY A C 1
ATOM 656 O O . GLY A 1 86 ? -1.598 5.650 3.176 1.00 90.25 86 GLY A O 1
ATOM 657 N N . PRO A 1 87 ? 0.172 4.344 3.659 1.00 92.31 87 PRO A N 1
ATOM 658 C CA . PRO A 1 87 ? 1.173 5.390 3.470 1.00 92.31 87 PRO A CA 1
ATOM 659 C C . PRO A 1 87 ? 1.223 5.930 2.041 1.00 92.31 87 PRO A C 1
ATOM 661 O O . PRO A 1 87 ? 0.978 5.210 1.075 1.00 92.31 87 PRO A O 1
ATOM 664 N N . ASP A 1 88 ? 1.621 7.194 1.910 1.00 94.69 88 ASP A N 1
ATOM 665 C CA . ASP A 1 88 ? 1.957 7.792 0.618 1.00 94.69 88 ASP A CA 1
ATOM 666 C C . ASP A 1 88 ? 3.226 7.137 0.049 1.00 94.69 88 ASP A C 1
ATOM 668 O O . ASP A 1 88 ? 4.304 7.190 0.659 1.00 94.69 88 ASP A O 1
ATOM 672 N N . LEU A 1 89 ? 3.080 6.512 -1.121 1.00 96.38 89 LEU A N 1
ATOM 673 C CA . LEU A 1 89 ? 4.126 5.752 -1.796 1.00 96.38 89 LEU A CA 1
ATOM 674 C C . LEU A 1 89 ? 4.924 6.586 -2.807 1.00 96.38 89 LEU A C 1
ATOM 676 O O . LEU A 1 89 ? 5.909 6.083 -3.339 1.00 96.38 89 LEU A O 1
ATOM 680 N N . THR A 1 90 ? 4.585 7.859 -3.037 1.00 95.00 90 THR A N 1
ATOM 681 C CA . THR A 1 90 ? 5.286 8.732 -4.005 1.00 95.00 90 THR A CA 1
ATOM 682 C C . THR A 1 90 ? 6.792 8.779 -3.743 1.00 95.00 90 THR A C 1
ATOM 684 O O . THR A 1 90 ? 7.607 8.737 -4.657 1.00 95.00 90 THR A O 1
ATOM 687 N N . GLY A 1 91 ? 7.184 8.822 -2.468 1.00 93.94 91 GLY A N 1
ATOM 688 C CA . GLY A 1 91 ? 8.587 8.847 -2.052 1.00 93.94 91 GLY A CA 1
ATOM 689 C C . GLY A 1 91 ? 9.235 7.471 -1.865 1.00 93.94 91 GLY A C 1
ATOM 690 O O . GLY A 1 91 ? 10.382 7.423 -1.422 1.00 93.94 91 GLY A O 1
ATOM 691 N N . ALA A 1 92 ? 8.537 6.363 -2.141 1.00 92.62 92 ALA A N 1
ATOM 692 C CA . ALA A 1 92 ? 8.990 5.017 -1.778 1.00 92.62 92 ALA A CA 1
ATOM 693 C C . ALA A 1 92 ? 10.348 4.665 -2.402 1.00 92.62 92 ALA A C 1
ATOM 695 O O . ALA A 1 92 ? 11.240 4.216 -1.686 1.00 92.62 92 ALA A O 1
ATOM 696 N N . GLY A 1 93 ? 10.559 4.986 -3.683 1.00 90.44 93 GLY A N 1
ATOM 697 C CA . GLY A 1 93 ? 11.834 4.752 -4.374 1.00 90.44 93 GLY A CA 1
ATOM 698 C C . GLY A 1 93 ? 13.037 5.541 -3.846 1.00 90.4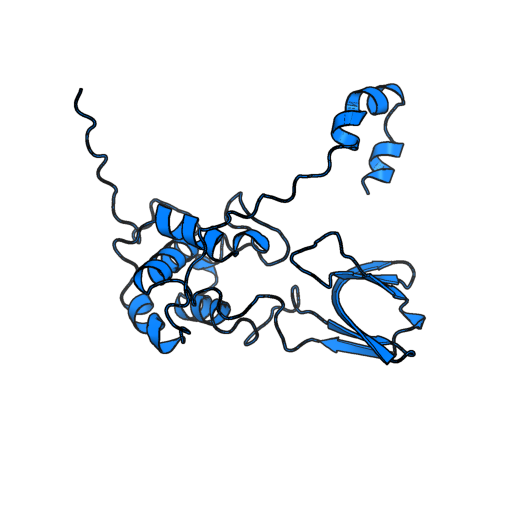4 93 GLY A C 1
ATOM 699 O O . GLY A 1 93 ? 14.156 5.336 -4.299 1.00 90.44 93 GLY A O 1
ATOM 700 N N . GLY A 1 94 ? 12.839 6.485 -2.920 1.00 90.38 94 GLY A N 1
ATOM 701 C CA . GLY A 1 94 ? 13.929 7.132 -2.182 1.00 90.38 94 GLY A CA 1
ATOM 702 C C . GLY A 1 94 ? 14.158 6.602 -0.774 1.00 90.38 94 GLY A C 1
ATOM 703 O O . GLY A 1 94 ? 15.189 6.909 -0.186 1.00 90.38 94 GLY A O 1
ATOM 704 N N . ARG A 1 95 ? 13.192 5.861 -0.228 1.00 90.62 95 ARG A N 1
ATOM 705 C CA . ARG A 1 95 ? 13.201 5.364 1.154 1.00 90.62 95 ARG A CA 1
ATOM 706 C C . ARG A 1 95 ? 13.607 3.899 1.237 1.00 90.62 95 ARG A C 1
ATOM 708 O O . ARG A 1 95 ? 14.225 3.508 2.216 1.00 90.62 95 ARG A O 1
ATOM 715 N N . PHE A 1 96 ? 13.263 3.118 0.218 1.00 91.50 96 PHE A N 1
ATOM 716 C CA . PHE A 1 96 ? 13.500 1.682 0.171 1.00 91.50 96 PHE A CA 1
ATOM 717 C C . PHE A 1 96 ? 14.406 1.331 -1.001 1.00 91.50 96 PHE A C 1
ATOM 719 O O . PHE A 1 96 ? 14.298 1.916 -2.083 1.00 91.50 96 PHE A O 1
ATOM 726 N N . ASN A 1 97 ? 15.274 0.342 -0.798 1.00 92.94 97 ASN A N 1
ATOM 727 C CA . ASN A 1 97 ? 15.925 -0.309 -1.925 1.00 92.94 97 ASN A CA 1
ATOM 728 C C . ASN A 1 97 ? 14.897 -1.199 -2.675 1.00 92.94 97 ASN A C 1
ATOM 730 O O . ASN A 1 97 ? 13.850 -1.538 -2.112 1.00 92.94 97 ASN A O 1
ATOM 734 N N . PRO A 1 98 ? 15.163 -1.593 -3.935 1.00 94.88 98 PRO A N 1
ATOM 735 C CA . PRO A 1 98 ? 14.216 -2.378 -4.729 1.00 94.88 98 PRO A CA 1
ATOM 736 C C . PRO A 1 98 ? 13.772 -3.700 -4.087 1.00 94.88 98 PRO A C 1
ATOM 738 O O . PRO A 1 98 ? 12.606 -4.071 -4.219 1.00 94.88 98 PRO A O 1
ATOM 741 N N . ARG A 1 99 ? 14.676 -4.399 -3.386 1.00 95.38 99 ARG A N 1
ATOM 742 C CA . ARG A 1 99 ? 14.387 -5.685 -2.736 1.00 95.38 99 ARG A CA 1
ATOM 743 C C . ARG A 1 99 ? 13.442 -5.498 -1.552 1.00 95.38 99 ARG A C 1
ATOM 745 O O . ARG A 1 99 ? 12.460 -6.225 -1.468 1.00 95.38 99 ARG A O 1
ATOM 752 N N . ASP A 1 100 ? 13.704 -4.519 -0.690 1.00 94.75 100 ASP A N 1
ATOM 753 C CA . ASP A 1 100 ? 12.884 -4.250 0.501 1.00 94.75 100 ASP A CA 1
ATOM 754 C C . ASP A 1 100 ? 11.475 -3.784 0.112 1.00 94.75 100 ASP A C 1
ATOM 756 O O . ASP A 1 100 ? 10.479 -4.195 0.712 1.00 94.75 100 ASP A O 1
ATOM 760 N N . LEU A 1 101 ? 11.376 -2.953 -0.933 1.00 95.56 101 LEU A N 1
ATOM 761 C CA . LEU A 1 101 ? 10.085 -2.517 -1.461 1.00 95.56 101 LEU A CA 1
ATOM 762 C C . LEU A 1 101 ? 9.284 -3.700 -2.012 1.00 95.56 101 LEU A C 1
ATOM 764 O O . LEU A 1 101 ? 8.099 -3.829 -1.716 1.00 95.56 101 LEU A O 1
ATOM 768 N N . LEU A 1 102 ? 9.930 -4.579 -2.783 1.00 96.81 102 LEU A N 1
ATOM 769 C CA . LEU A 1 102 ? 9.292 -5.789 -3.293 1.00 96.81 102 LEU A CA 1
ATOM 770 C C . LEU A 1 102 ? 8.859 -6.721 -2.153 1.00 96.81 102 LEU A C 1
ATOM 772 O O . LEU A 1 102 ? 7.753 -7.256 -2.178 1.00 96.81 102 LEU A O 1
ATOM 776 N N . GLU A 1 103 ? 9.707 -6.905 -1.143 1.00 96.31 103 GLU A N 1
ATOM 777 C CA . GLU A 1 103 ? 9.391 -7.738 0.015 1.00 96.31 103 GLU A CA 1
ATOM 778 C C . GLU A 1 103 ? 8.192 -7.198 0.797 1.00 96.31 103 GLU A C 1
ATOM 780 O O . GLU A 1 103 ? 7.329 -7.982 1.182 1.00 96.31 103 GLU A O 1
ATOM 785 N N . SER A 1 104 ? 8.083 -5.876 0.946 1.00 95.56 104 SER A N 1
ATOM 786 C CA . SER A 1 104 ? 6.930 -5.227 1.585 1.00 95.56 104 SER A CA 1
ATOM 787 C C . SER A 1 104 ? 5.620 -5.462 0.821 1.00 95.56 104 SER A C 1
ATOM 789 O O . SER A 1 104 ? 4.551 -5.476 1.423 1.00 95.56 104 SER A O 1
ATOM 791 N N . ILE A 1 105 ? 5.689 -5.659 -0.501 1.00 96.25 105 ILE A N 1
ATOM 792 C CA . ILE A 1 105 ? 4.520 -5.955 -1.341 1.00 96.25 105 ILE A CA 1
ATOM 793 C C . ILE A 1 105 ? 4.157 -7.445 -1.287 1.00 96.25 105 ILE A C 1
ATOM 795 O O . ILE A 1 105 ? 2.977 -7.785 -1.227 1.00 96.25 105 ILE A O 1
ATOM 799 N N . ILE A 1 106 ? 5.154 -8.336 -1.318 1.00 96.50 106 ILE A N 1
ATOM 800 C CA . ILE A 1 106 ? 4.944 -9.794 -1.306 1.00 96.50 106 ILE A CA 1
ATOM 801 C C . ILE A 1 106 ? 4.565 -10.293 0.093 1.00 96.50 106 ILE A C 1
ATOM 803 O O . ILE A 1 106 ? 3.700 -11.156 0.220 1.00 96.50 106 ILE A O 1
ATOM 807 N N . THR A 1 107 ? 5.203 -9.753 1.134 1.00 96.00 107 THR A N 1
ATOM 808 C CA . THR A 1 107 ? 5.045 -10.172 2.536 1.00 96.00 107 THR A CA 1
ATOM 809 C C . THR A 1 107 ? 4.693 -8.969 3.424 1.00 96.00 107 THR A C 1
ATOM 811 O O . THR A 1 107 ? 5.468 -8.595 4.307 1.00 96.00 107 THR A O 1
ATOM 814 N N . PRO A 1 108 ? 3.520 -8.338 3.232 1.00 94.44 108 PRO A N 1
ATOM 815 C CA . PRO A 1 108 ? 3.147 -7.104 3.926 1.00 94.44 108 PRO A CA 1
ATOM 816 C C . PRO A 1 108 ? 3.059 -7.236 5.451 1.00 94.44 108 PRO A C 1
ATOM 818 O O . PRO A 1 108 ? 3.141 -6.232 6.152 1.00 94.44 108 PRO A O 1
ATOM 821 N N . SER A 1 109 ? 2.884 -8.452 5.981 1.00 94.75 109 SER A N 1
ATOM 822 C CA . SER A 1 109 ? 2.866 -8.718 7.427 1.00 94.75 109 SER A CA 1
ATOM 823 C C . SER A 1 109 ? 4.262 -8.904 8.037 1.00 94.75 109 SER A C 1
ATOM 825 O O . SER A 1 109 ? 4.363 -9.034 9.253 1.00 94.75 109 SER A O 1
ATOM 827 N N . LYS A 1 110 ? 5.340 -8.924 7.233 1.00 93.12 110 LYS A N 1
ATOM 828 C CA . LYS A 1 110 ? 6.713 -9.094 7.742 1.00 93.12 110 LYS A CA 1
ATOM 829 C C . LYS A 1 110 ? 7.115 -7.939 8.655 1.00 93.12 110 LYS A C 1
ATOM 831 O O . LYS A 1 110 ? 7.638 -8.168 9.740 1.00 93.12 110 LYS A O 1
ATOM 836 N N . GLU A 1 111 ? 6.854 -6.714 8.211 1.00 88.38 111 GLU A N 1
ATOM 837 C CA . GLU A 1 111 ? 7.058 -5.501 8.994 1.00 88.38 111 GLU A CA 1
ATOM 838 C C . GLU A 1 111 ? 5.898 -4.540 8.745 1.00 88.38 111 GLU A C 1
ATOM 840 O O . GLU A 1 111 ? 5.668 -4.088 7.624 1.00 88.38 111 GLU A O 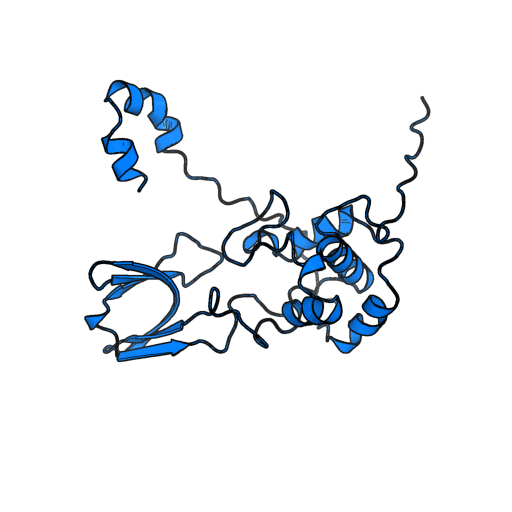1
ATOM 845 N N . VAL A 1 112 ? 5.162 -4.215 9.808 1.00 86.06 112 VAL A N 1
ATOM 846 C CA . VAL A 1 112 ? 4.045 -3.270 9.756 1.00 86.06 112 VAL A CA 1
ATOM 847 C C . VAL A 1 112 ? 4.419 -2.050 10.581 1.00 86.06 112 VAL A C 1
ATOM 849 O O . VAL A 1 112 ? 4.713 -2.160 11.767 1.00 86.06 112 VAL A O 1
ATOM 852 N N . SER A 1 113 ? 4.406 -0.872 9.958 1.00 84.75 113 SER A N 1
ATOM 853 C CA . SER A 1 113 ? 4.642 0.382 10.677 1.00 84.75 113 SER A CA 1
ATOM 854 C C . SER A 1 113 ? 3.587 0.584 11.764 1.00 84.75 113 SER A C 1
ATOM 856 O O . SER A 1 113 ? 2.393 0.491 11.478 1.00 84.75 113 SER A O 1
ATOM 858 N N . ASP A 1 114 ? 4.018 0.968 12.968 1.00 85.44 114 ASP A N 1
ATOM 859 C CA . ASP A 1 114 ? 3.144 1.293 14.105 1.00 85.44 114 ASP A CA 1
ATOM 860 C C . ASP A 1 114 ? 2.007 2.266 13.737 1.00 85.44 114 ASP A C 1
ATOM 862 O O . ASP A 1 114 ? 0.906 2.168 14.272 1.00 85.44 114 ASP A O 1
ATOM 866 N N . GLN A 1 115 ? 2.237 3.183 12.788 1.00 85.88 115 GLN A N 1
ATOM 867 C CA . GLN A 1 115 ? 1.223 4.139 12.323 1.00 85.88 115 GLN A CA 1
ATOM 868 C C . GLN A 1 115 ? 0.037 3.466 11.603 1.00 85.88 115 GLN A C 1
ATOM 870 O O . GLN A 1 115 ? -1.080 3.990 11.623 1.00 85.88 115 GLN A O 1
ATOM 875 N N . TYR A 1 116 ? 0.277 2.333 10.942 1.00 86.88 116 TYR A N 1
ATOM 876 C CA . TYR A 1 116 ? -0.702 1.608 10.124 1.00 86.88 116 TYR A CA 1
ATOM 877 C C . TYR A 1 116 ? -1.064 0.239 10.707 1.00 86.88 116 TYR A C 1
ATOM 879 O O . TYR A 1 116 ? -1.937 -0.439 10.165 1.00 86.88 116 TYR A O 1
ATOM 887 N N . GLN A 1 117 ? -0.424 -0.162 11.805 1.00 89.38 117 GLN A N 1
ATOM 888 C CA . GLN A 1 117 ? -0.672 -1.435 12.457 1.00 89.38 117 GLN A CA 1
ATOM 889 C C . GLN A 1 117 ? -2.092 -1.474 13.028 1.00 89.38 117 GLN A C 1
ATOM 891 O O . GLN A 1 117 ? -2.523 -0.579 13.759 1.00 89.38 117 GLN A O 1
ATOM 896 N N . ALA A 1 118 ? -2.834 -2.520 12.668 1.00 92.06 118 ALA A N 1
ATOM 897 C CA . ALA A 1 118 ? -4.127 -2.788 13.272 1.00 92.06 118 ALA A CA 1
ATOM 898 C C . ALA A 1 118 ? -3.948 -3.252 14.721 1.00 92.06 118 ALA A C 1
ATOM 900 O O . ALA A 1 118 ? -2.915 -3.805 15.099 1.00 92.06 118 ALA A O 1
ATOM 901 N N . ILE A 1 119 ? -4.989 -3.071 15.518 1.00 94.31 119 ILE A N 1
ATOM 902 C CA . ILE A 1 119 ? -5.114 -3.639 16.851 1.00 94.31 119 ILE A CA 1
ATOM 903 C C . ILE A 1 119 ? -6.253 -4.651 16.879 1.00 94.31 119 ILE A C 1
ATOM 905 O O . ILE A 1 119 ? -7.186 -4.587 16.075 1.00 94.31 119 ILE A O 1
ATOM 909 N N . VAL A 1 120 ? -6.170 -5.572 17.826 1.00 96.12 120 VAL A N 1
ATOM 910 C CA . VAL A 1 120 ? -7.226 -6.506 18.190 1.00 96.12 120 VAL A CA 1
ATOM 911 C C . VAL A 1 120 ? -7.768 -6.050 19.536 1.00 96.12 120 VAL A C 1
ATOM 913 O O . VAL A 1 120 ? -7.026 -5.985 20.512 1.00 96.12 120 VAL A O 1
ATOM 916 N N . ILE A 1 121 ? -9.045 -5.678 19.567 1.00 96.75 121 ILE A N 1
ATOM 917 C CA . ILE A 1 121 ? -9.750 -5.276 20.780 1.00 96.75 121 ILE A CA 1
ATOM 918 C C . ILE A 1 121 ? -10.659 -6.424 21.185 1.00 96.75 121 ILE A C 1
ATOM 920 O O . ILE A 1 121 ? -11.613 -6.736 20.470 1.00 96.75 121 ILE A O 1
ATOM 924 N N . GLU A 1 122 ? -10.388 -7.020 22.337 1.00 97.25 122 GLU A N 1
ATOM 925 C CA . GLU A 1 122 ? -11.291 -7.975 22.967 1.00 97.25 122 GLU A CA 1
ATOM 926 C C . GLU A 1 122 ? -12.202 -7.226 23.938 1.00 97.25 122 GLU A C 1
ATOM 928 O O . GLU A 1 122 ? -11.744 -6.406 24.739 1.00 97.25 122 GLU A O 1
ATOM 933 N N . GLN A 1 123 ? -13.505 -7.472 23.853 1.00 96.69 123 GLN A N 1
ATOM 934 C CA . GLN A 1 123 ? -14.496 -6.869 24.734 1.00 96.69 123 GLN A CA 1
ATOM 935 C C . GLN A 1 123 ? -14.908 -7.826 25.854 1.00 96.69 123 GLN A C 1
ATOM 937 O O . GLN A 1 123 ? -14.866 -9.044 25.707 1.00 96.69 123 GLN A O 1
ATOM 942 N N . ASN A 1 124 ? -15.402 -7.266 26.958 1.00 96.38 124 ASN A N 1
ATOM 943 C CA . ASN A 1 124 ? -15.888 -8.021 28.118 1.00 96.38 124 ASN A CA 1
ATOM 944 C C . ASN A 1 124 ? -17.050 -8.982 27.789 1.00 96.38 124 ASN A C 1
ATOM 946 O O . ASN A 1 124 ? -17.317 -9.900 28.559 1.00 96.38 124 ASN A O 1
ATOM 950 N N . ASP A 1 125 ? -17.758 -8.771 26.672 1.00 94.44 125 ASP A N 1
ATOM 951 C CA . ASP A 1 125 ? -18.832 -9.644 26.179 1.00 94.44 125 ASP A CA 1
ATOM 952 C C . ASP A 1 125 ? -18.342 -10.728 25.195 1.00 94.44 125 ASP A C 1
ATOM 954 O O . ASP A 1 125 ? -19.157 -11.444 24.613 1.00 94.44 125 ASP A O 1
ATOM 958 N N . GLY A 1 126 ? -17.023 -10.849 25.003 1.00 93.56 126 GLY A N 1
ATOM 959 C CA . GLY A 1 126 ? -16.384 -11.806 24.099 1.00 93.56 126 GLY A CA 1
ATOM 960 C C . GLY A 1 126 ? -16.347 -11.371 22.632 1.00 93.56 126 GLY A C 1
ATOM 961 O O . GLY A 1 126 ? -15.850 -12.120 21.789 1.00 93.56 126 GLY A O 1
ATOM 962 N N . LYS A 1 127 ? -16.857 -10.181 22.280 1.00 95.56 127 LYS A N 1
ATOM 963 C CA . LYS A 1 127 ? -16.707 -9.655 20.917 1.00 95.56 127 LYS A CA 1
ATOM 964 C C . LYS A 1 127 ? -15.268 -9.237 20.656 1.00 95.56 127 LYS A C 1
ATOM 966 O O . LYS A 1 127 ? -14.626 -8.611 21.496 1.00 95.56 127 LYS A O 1
ATOM 971 N N . VAL A 1 128 ? -14.806 -9.517 19.442 1.00 95.44 128 VAL A N 1
ATOM 972 C CA . VAL A 1 128 ? -13.490 -9.101 18.959 1.00 95.44 128 VAL A CA 1
ATOM 973 C C . VAL A 1 128 ? -13.665 -8.098 17.828 1.00 95.44 128 VAL A C 1
ATOM 975 O O . VAL A 1 128 ? -14.381 -8.356 16.859 1.00 95.44 128 VAL A O 1
ATOM 978 N N . VAL A 1 129 ? -12.999 -6.952 17.950 1.00 95.12 129 VAL A N 1
ATOM 979 C CA . VAL A 1 129 ? -12.934 -5.926 16.907 1.00 95.12 129 VAL A CA 1
ATOM 980 C C . VAL A 1 129 ? -11.484 -5.775 16.469 1.00 95.12 129 VAL A C 1
ATOM 982 O O . VAL A 1 129 ? -10.635 -5.362 17.255 1.00 95.12 129 VAL A O 1
ATOM 985 N N . THR A 1 130 ? -11.202 -6.077 15.203 1.00 93.81 130 THR A N 1
ATOM 986 C CA . THR A 1 130 ? -9.876 -5.878 14.606 1.00 93.81 130 THR A CA 1
ATOM 987 C C . THR A 1 130 ? -9.909 -4.704 13.642 1.00 93.81 130 THR A C 1
ATOM 989 O O . THR A 1 130 ? -10.763 -4.636 12.758 1.00 93.81 130 THR A O 1
ATOM 992 N N . GLY A 1 131 ? -8.977 -3.771 13.798 1.00 92.50 131 GLY A N 1
ATOM 993 C CA . GLY A 1 131 ? -8.893 -2.602 12.933 1.00 92.50 131 GLY A CA 1
ATOM 994 C C . GLY A 1 131 ? -7.937 -1.551 13.466 1.00 92.50 131 GLY A C 1
ATOM 995 O O . GLY A 1 131 ? -7.206 -1.786 14.423 1.00 92.50 131 GLY A O 1
ATOM 996 N N . ARG A 1 132 ? -7.937 -0.369 12.857 1.00 91.44 132 ARG A N 1
ATOM 997 C CA . ARG A 1 132 ? -7.082 0.746 13.281 1.00 91.44 132 ARG A CA 1
ATOM 998 C C . ARG A 1 132 ? -7.903 1.793 14.022 1.00 91.44 132 ARG A C 1
ATOM 1000 O O . ARG A 1 132 ? -8.940 2.221 13.518 1.00 91.44 132 ARG A O 1
ATOM 1007 N N . ILE A 1 133 ? -7.440 2.237 15.191 1.00 91.25 133 ILE A N 1
ATOM 1008 C CA . ILE A 1 133 ? -8.056 3.380 15.881 1.00 91.25 133 ILE A CA 1
ATOM 1009 C C . ILE A 1 133 ? -7.772 4.630 15.050 1.00 91.25 1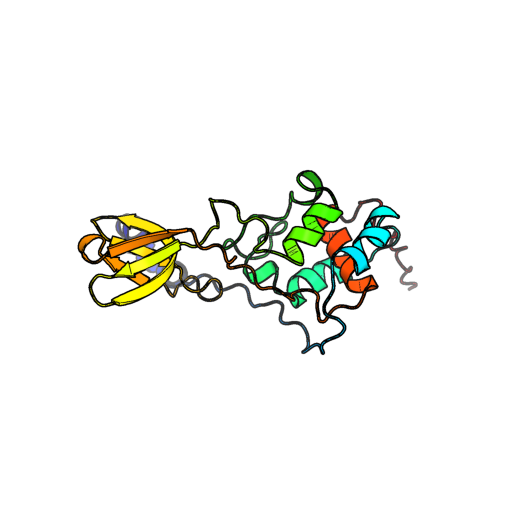33 ILE A C 1
ATOM 1011 O O . ILE A 1 133 ? -6.617 5.003 14.851 1.00 91.25 133 ILE A O 1
ATOM 1015 N N . VAL A 1 134 ? -8.825 5.276 14.556 1.00 90.31 134 VAL A N 1
ATOM 1016 C CA . VAL A 1 134 ? -8.720 6.527 13.786 1.00 90.31 134 VAL A CA 1
ATOM 1017 C C . VAL A 1 134 ? -9.061 7.753 14.622 1.00 90.31 134 VAL A C 1
ATOM 1019 O O . VAL A 1 134 ? -8.692 8.867 14.257 1.00 90.31 134 VAL A O 1
ATOM 1022 N N . ASN A 1 135 ? -9.752 7.559 15.744 1.00 91.06 135 ASN A N 1
ATOM 1023 C CA . ASN A 1 135 ? -10.036 8.604 16.715 1.00 91.06 135 ASN A CA 1
ATOM 1024 C C . ASN A 1 135 ? -10.325 7.983 18.089 1.00 91.06 135 ASN A C 1
ATOM 1026 O O . ASN A 1 135 ? -10.821 6.859 18.175 1.00 91.06 135 ASN A O 1
ATOM 1030 N N . TYR A 1 136 ? -10.051 8.731 19.151 1.00 92.31 136 TYR A N 1
ATOM 1031 C CA . TYR A 1 136 ? -10.425 8.376 20.511 1.00 92.31 136 TYR A CA 1
ATOM 1032 C C . TYR A 1 136 ? -10.938 9.620 21.234 1.00 92.31 136 TYR A C 1
ATOM 1034 O O . TYR A 1 136 ? -10.188 10.575 21.440 1.00 92.31 136 TYR A O 1
ATOM 1042 N N . ASN A 1 137 ? -12.222 9.633 21.591 1.00 92.88 137 ASN A N 1
ATOM 1043 C CA . ASN A 1 137 ? -12.842 10.743 22.310 1.00 92.88 137 ASN A CA 1
ATOM 1044 C C . ASN A 1 137 ? -13.895 10.241 23.305 1.00 92.88 137 ASN A C 1
ATOM 1046 O O . ASN A 1 137 ? -14.573 9.258 23.042 1.00 92.88 137 ASN A O 1
ATOM 1050 N N . ASN A 1 138 ? -14.044 10.915 24.450 1.00 91.00 138 ASN A N 1
ATOM 1051 C CA . ASN A 1 138 ? -15.099 10.634 25.440 1.00 91.00 138 ASN A CA 1
ATOM 1052 C C . ASN A 1 138 ? -15.294 9.128 25.741 1.00 91.00 138 ASN A C 1
ATOM 1054 O O . ASN A 1 138 ? -16.401 8.606 25.607 1.00 91.00 138 ASN A O 1
ATOM 1058 N N . ASP A 1 139 ? -14.216 8.414 26.080 1.00 93.50 139 ASP A N 1
ATOM 1059 C CA . ASP A 1 139 ? -14.207 6.958 26.321 1.00 93.50 139 ASP A CA 1
ATOM 1060 C C . ASP A 1 139 ? -14.693 6.095 25.134 1.00 93.50 139 ASP A C 1
ATOM 1062 O O . ASP A 1 139 ? -15.048 4.931 25.308 1.00 93.50 139 ASP A O 1
ATOM 1066 N N . THR A 1 140 ? -14.723 6.634 23.916 1.00 95.31 140 THR A N 1
ATOM 1067 C CA . THR A 1 140 ? -15.148 5.937 22.697 1.00 95.31 140 THR A CA 1
ATOM 1068 C C . THR A 1 140 ? -14.001 5.887 21.699 1.00 95.31 140 THR A C 1
ATOM 1070 O O . THR A 1 140 ? -13.530 6.907 21.196 1.00 95.31 140 THR A O 1
ATOM 1073 N N . MET A 1 141 ? -13.545 4.674 21.398 1.00 94.81 141 MET A N 1
ATOM 1074 C CA . MET A 1 141 ? -12.624 4.404 20.299 1.00 94.81 141 MET A CA 1
ATOM 1075 C C . MET A 1 141 ? -13.415 4.277 19.005 1.00 94.81 141 MET A C 1
ATOM 1077 O O . MET A 1 141 ? -14.344 3.477 18.916 1.00 94.81 141 MET A O 1
ATOM 1081 N N . ILE A 1 142 ? -13.027 5.051 17.996 1.00 94.56 142 ILE A N 1
ATOM 1082 C CA . ILE A 1 142 ? -13.546 4.932 16.636 1.00 94.56 142 ILE A CA 1
ATOM 1083 C C . ILE A 1 142 ? -12.545 4.094 15.849 1.00 94.56 142 ILE A C 1
ATOM 1085 O O . ILE A 1 142 ? -11.404 4.510 15.625 1.00 94.56 142 ILE A O 1
ATOM 1089 N N . VAL A 1 143 ? -12.971 2.899 15.457 1.00 94.00 143 VAL A N 1
ATOM 1090 C CA . VAL A 1 143 ? -12.127 1.871 14.851 1.00 94.00 143 VAL A CA 1
ATOM 1091 C C . VAL A 1 143 ? -12.524 1.676 13.398 1.00 94.00 143 VAL A C 1
ATOM 1093 O O . VAL A 1 143 ? -13.682 1.425 13.079 1.00 94.00 143 VAL A O 1
ATOM 1096 N N . MET A 1 144 ? -11.549 1.767 12.504 1.00 91.38 144 MET A N 1
ATOM 1097 C CA . MET A 1 144 ? -11.714 1.445 11.095 1.00 91.38 144 MET A CA 1
ATOM 1098 C C . MET A 1 144 ? -11.377 -0.030 10.877 1.00 91.38 144 MET A C 1
ATOM 1100 O O . MET A 1 144 ? -10.214 -0.424 10.971 1.00 91.38 144 MET A O 1
ATOM 1104 N N . THR A 1 145 ? -12.398 -0.840 10.608 1.00 89.81 145 THR A N 1
ATOM 1105 C CA . THR A 1 145 ? -12.277 -2.302 10.466 1.00 89.81 145 THR A CA 1
ATOM 1106 C C . THR A 1 145 ? -12.124 -2.747 9.012 1.00 89.81 145 THR A C 1
ATOM 1108 O O . THR A 1 145 ? -11.598 -3.825 8.751 1.00 89.81 145 THR A O 1
ATOM 1111 N N . ASN A 1 146 ? -12.525 -1.907 8.052 1.00 86.50 146 ASN A N 1
ATOM 1112 C CA . ASN A 1 146 ? -12.435 -2.190 6.623 1.00 86.50 146 ASN A CA 1
ATOM 1113 C C . ASN A 1 146 ? -11.745 -1.036 5.876 1.00 86.50 146 ASN A C 1
ATOM 1115 O O . ASN A 1 146 ? -12.266 0.074 5.820 1.00 86.50 146 ASN A O 1
ATOM 1119 N N . MET A 1 147 ? -10.586 -1.295 5.261 1.00 79.75 147 MET A N 1
ATOM 1120 C CA . MET A 1 147 ? -9.867 -0.286 4.463 1.00 79.75 147 MET A CA 1
ATOM 1121 C C . MET A 1 147 ? -10.603 0.101 3.175 1.00 79.75 147 MET A C 1
ATOM 1123 O O . MET A 1 147 ? -10.405 1.210 2.687 1.00 79.75 147 MET A O 1
ATOM 1127 N N . LEU A 1 148 ? -11.454 -0.786 2.652 1.00 79.44 148 LEU A N 1
ATOM 1128 C CA . LEU A 1 148 ? -12.241 -0.560 1.436 1.00 79.44 148 LEU A CA 1
ATOM 1129 C C . LEU A 1 148 ? -13.534 0.221 1.704 1.00 79.44 148 LEU A C 1
ATOM 1131 O O . LEU A 1 148 ? -14.130 0.750 0.769 1.00 79.44 148 LEU A O 1
ATOM 1135 N N . ASP A 1 149 ? -13.956 0.308 2.967 1.00 82.31 149 ASP A N 1
ATOM 1136 C CA . ASP A 1 149 ? -15.092 1.118 3.400 1.00 82.31 149 ASP A CA 1
ATOM 1137 C C . ASP A 1 149 ? -14.642 2.118 4.476 1.00 82.31 149 ASP A C 1
ATOM 1139 O O . ASP A 1 149 ? -14.810 1.873 5.674 1.00 82.31 149 ASP A O 1
ATOM 1143 N N . PRO A 1 150 ? -14.079 3.274 4.078 1.00 71.38 150 PRO A N 1
ATOM 1144 C CA . PRO A 1 150 ? -13.614 4.285 5.026 1.00 71.38 150 PRO A CA 1
ATOM 1145 C C . PRO A 1 150 ? -14.735 4.873 5.902 1.00 71.38 150 PRO A C 1
ATOM 1147 O O . PRO A 1 150 ? -14.430 5.520 6.903 1.00 71.38 150 PRO A O 1
ATOM 1150 N N . ASN A 1 151 ? -16.012 4.663 5.551 1.00 79.06 151 ASN A N 1
ATOM 1151 C CA . ASN A 1 151 ? -17.158 5.109 6.346 1.00 79.06 151 ASN A CA 1
ATOM 1152 C C . ASN A 1 151 ? -17.693 4.019 7.291 1.00 79.06 151 ASN A C 1
ATOM 1154 O O . ASN A 1 151 ? -18.471 4.337 8.191 1.00 79.06 151 ASN A O 1
ATOM 1158 N N . GLY A 1 152 ? -17.269 2.764 7.119 1.00 83.38 152 GLY A N 1
ATOM 1159 C CA . GLY A 1 152 ? -17.628 1.607 7.941 1.00 83.38 152 GLY A CA 1
ATOM 1160 C C . GLY A 1 152 ? -16.918 1.594 9.296 1.00 83.38 152 GLY A C 1
ATOM 1161 O O . GLY A 1 152 ? -16.250 0.625 9.650 1.00 83.38 152 GLY A O 1
ATOM 1162 N N . LEU A 1 153 ? -17.010 2.698 10.040 1.00 90.62 153 LEU A N 1
ATOM 1163 C CA . LEU A 1 153 ? -16.374 2.862 11.344 1.00 90.62 153 LEU A CA 1
ATOM 1164 C C . LEU A 1 153 ? -17.188 2.16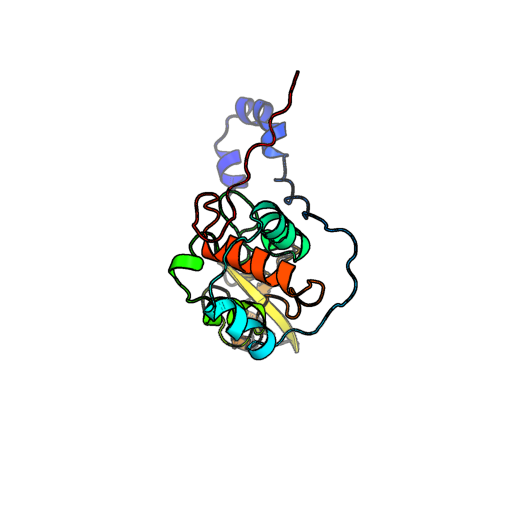5 12.441 1.00 90.62 153 LEU A C 1
ATOM 1166 O O . LEU A 1 153 ? -18.414 2.258 12.485 1.00 90.62 153 LEU A O 1
ATOM 1170 N N . VAL A 1 154 ? -16.487 1.508 13.361 1.00 94.06 154 VAL A N 1
ATOM 1171 C CA . VAL A 1 154 ? -17.058 0.833 14.529 1.00 94.06 154 VAL A CA 1
ATOM 1172 C C . VAL A 1 154 ? -16.700 1.617 15.784 1.00 94.06 154 VAL A C 1
ATOM 1174 O O . VAL A 1 154 ? -15.531 1.895 16.039 1.00 94.06 154 VAL A O 1
ATOM 1177 N N . ASN A 1 155 ? -17.707 1.943 16.592 1.00 95.12 155 ASN A N 1
ATOM 1178 C CA . ASN A 1 155 ? -17.499 2.579 17.888 1.00 95.12 155 ASN A CA 1
ATOM 1179 C C . ASN A 1 155 ? -17.357 1.515 18.977 1.00 95.12 155 ASN A C 1
ATOM 1181 O O . ASN A 1 155 ? -18.246 0.684 19.163 1.00 95.12 155 ASN A O 1
ATOM 1185 N N . VAL A 1 156 ? -16.264 1.582 19.729 1.00 95.94 156 VAL A N 1
ATOM 1186 C CA . VAL A 1 156 ? -15.977 0.702 20.861 1.00 95.94 156 VAL A CA 1
ATOM 1187 C C . VAL A 1 156 ? -15.868 1.546 22.124 1.00 95.94 156 VAL A C 1
ATOM 1189 O O . VAL A 1 156 ? -15.020 2.430 22.222 1.00 95.94 156 VAL A O 1
ATOM 1192 N N . ASN A 1 157 ? -16.727 1.281 23.108 1.00 96.00 157 ASN A N 1
ATOM 1193 C CA . ASN A 1 157 ? -16.633 1.931 24.413 1.00 96.00 157 ASN A CA 1
ATOM 1194 C C . ASN A 1 157 ? -15.438 1.355 25.188 1.00 96.00 157 ASN A C 1
ATOM 1196 O O . ASN A 1 157 ? -15.385 0.146 25.410 1.00 96.00 157 ASN A O 1
ATOM 1200 N N . ALA A 1 158 ? -14.520 2.214 25.629 1.00 94.25 158 ALA A N 1
ATOM 1201 C CA . ALA A 1 158 ? -13.316 1.847 26.368 1.00 94.25 158 ALA A CA 1
ATOM 1202 C C . ALA A 1 158 ? -13.620 1.085 27.669 1.00 94.25 158 ALA A C 1
ATOM 1204 O O . ALA A 1 158 ? -12.842 0.233 28.079 1.00 94.25 158 ALA A O 1
ATOM 1205 N N . LYS A 1 159 ? -14.782 1.321 28.288 1.00 95.38 159 LYS A N 1
ATOM 1206 C CA . LYS A 1 159 ? -15.224 0.612 29.504 1.00 95.38 159 LYS A CA 1
ATOM 1207 C C . LYS A 1 159 ? -15.606 -0.845 29.242 1.00 95.38 159 LYS A C 1
ATOM 1209 O O . LYS A 1 159 ? -15.641 -1.643 30.172 1.00 95.38 159 LYS A O 1
ATOM 1214 N N . ASN A 1 160 ? -15.892 -1.187 27.987 1.00 95.31 160 ASN A N 1
ATOM 1215 C CA . ASN A 1 160 ? -16.233 -2.546 27.576 1.00 95.31 160 ASN A CA 1
ATOM 1216 C C . ASN A 1 160 ? -15.011 -3.329 27.086 1.00 95.31 160 ASN A C 1
ATOM 1218 O O . ASN A 1 160 ? -15.181 -4.452 26.625 1.00 95.31 160 ASN A O 1
ATOM 1222 N N . VAL A 1 161 ? -13.813 -2.745 27.131 1.00 96.81 161 VAL A N 1
ATOM 1223 C CA . VAL A 1 161 ? -12.580 -3.369 26.646 1.00 96.81 161 VAL A CA 1
ATOM 1224 C C . VAL A 1 161 ? -11.996 -4.263 27.730 1.00 96.81 161 VAL A C 1
ATOM 1226 O O . VAL A 1 161 ? -11.757 -3.805 28.845 1.00 96.81 161 VAL A O 1
ATOM 1229 N N . ALA A 1 162 ? -11.744 -5.517 27.373 1.00 97.19 162 ALA A N 1
ATOM 1230 C CA . ALA A 1 162 ? -11.002 -6.470 28.185 1.00 97.19 162 ALA A CA 1
ATOM 1231 C C . ALA A 1 162 ? -9.494 -6.364 27.907 1.00 97.19 162 ALA A C 1
ATOM 1233 O O . ALA A 1 162 ? -8.694 -6.294 28.839 1.00 97.19 162 ALA A O 1
ATOM 1234 N N . SER A 1 163 ? -9.100 -6.305 26.630 1.00 96.88 163 SER A N 1
ATOM 1235 C CA . SER A 1 163 ? -7.699 -6.215 26.209 1.00 96.88 163 SER A CA 1
ATOM 1236 C C . SER A 1 163 ? -7.552 -5.493 24.864 1.00 96.88 163 SER A C 1
ATOM 1238 O O . SER A 1 163 ? -8.494 -5.404 24.070 1.00 96.88 163 SER A O 1
ATOM 1240 N N . ILE A 1 164 ? -6.359 -4.939 24.622 1.00 96.00 164 ILE A N 1
ATOM 1241 C CA . ILE A 1 164 ? -5.957 -4.384 23.326 1.00 96.00 164 ILE A CA 1
ATOM 1242 C C . ILE A 1 164 ? -4.563 -4.903 23.002 1.00 96.00 164 ILE A C 1
ATOM 1244 O O . ILE A 1 164 ? -3.615 -4.634 23.740 1.00 96.00 164 ILE A O 1
ATOM 1248 N N . GLU A 1 165 ? -4.430 -5.582 21.868 1.00 95.25 165 GLU A N 1
ATOM 1249 C CA . GLU A 1 165 ? -3.155 -6.104 21.382 1.00 95.25 165 GLU A CA 1
ATOM 1250 C C . GLU A 1 165 ? -2.849 -5.597 19.974 1.00 95.25 165 GLU A C 1
ATOM 1252 O O . GLU A 1 165 ? -3.746 -5.314 19.180 1.00 95.25 165 GLU A O 1
ATOM 1257 N N . LYS A 1 166 ? -1.562 -5.477 19.642 1.00 93.19 166 LYS A N 1
ATOM 1258 C CA . LYS A 1 166 ? -1.129 -5.168 18.277 1.00 93.19 166 LYS A CA 1
ATOM 1259 C C . LYS A 1 166 ? -1.344 -6.395 17.383 1.00 93.19 166 LYS A C 1
ATOM 1261 O O . LYS A 1 166 ? -0.948 -7.500 17.739 1.00 93.19 166 LYS A O 1
ATOM 1266 N N . SER A 1 167 ? -1.928 -6.199 16.203 1.00 91.94 167 SER A N 1
ATOM 1267 C CA . SER A 1 167 ? -2.054 -7.251 15.192 1.00 91.94 167 SER A CA 1
ATOM 1268 C C . SER A 1 167 ? -0.699 -7.529 14.542 1.00 91.94 167 SER A C 1
ATOM 1270 O O . SER A 1 167 ? -0.034 -6.610 14.060 1.00 91.94 167 SER A O 1
ATOM 1272 N N . ASN A 1 168 ? -0.331 -8.807 14.447 1.00 88.81 168 ASN A N 1
ATOM 1273 C CA . ASN A 1 168 ? 0.814 -9.264 13.649 1.00 88.81 168 ASN A CA 1
ATOM 1274 C C . ASN A 1 168 ? 0.471 -9.420 12.156 1.00 88.81 168 ASN A C 1
ATOM 1276 O O . ASN A 1 168 ? 1.324 -9.784 11.358 1.00 88.81 168 ASN A O 1
ATOM 1280 N N . THR A 1 169 ? -0.788 -9.191 11.774 1.00 90.50 169 THR A N 1
ATOM 1281 C CA . THR A 1 169 ? -1.260 -9.265 10.386 1.00 90.50 169 THR A CA 1
ATOM 1282 C C . THR A 1 169 ? -1.493 -7.863 9.840 1.00 90.50 169 THR A C 1
ATOM 1284 O O . THR A 1 169 ? -2.185 -7.052 10.468 1.00 90.50 169 THR A O 1
ATOM 1287 N N . SER A 1 170 ? -0.924 -7.589 8.667 1.00 91.00 170 SER A N 1
ATOM 1288 C CA . SER A 1 170 ? -1.124 -6.337 7.942 1.00 91.00 170 SER A CA 1
ATOM 1289 C C . SER A 1 170 ? -2.539 -6.232 7.375 1.00 91.00 170 SER A C 1
ATOM 1291 O O . SER A 1 170 ? -3.149 -7.227 6.995 1.00 91.00 170 SER A O 1
ATOM 1293 N N . MET A 1 171 ? -3.054 -5.004 7.271 1.00 89.31 171 MET A N 1
ATOM 1294 C CA . MET A 1 171 ? -4.290 -4.733 6.525 1.00 89.31 171 MET A CA 1
ATOM 1295 C C . MET A 1 171 ? -4.054 -4.642 5.008 1.00 89.31 171 MET A C 1
ATOM 1297 O O . MET A 1 171 ? -5.018 -4.595 4.245 1.00 89.31 171 MET A O 1
ATOM 1301 N N . MET A 1 172 ? -2.792 -4.588 4.563 1.00 92.69 172 MET A N 1
ATOM 1302 C CA . MET A 1 172 ? -2.442 -4.703 3.148 1.00 92.69 172 MET A CA 1
ATOM 1303 C C . MET A 1 172 ? -2.587 -6.172 2.715 1.00 92.69 172 MET A C 1
ATOM 1305 O O . MET A 1 172 ? -1.973 -7.036 3.341 1.00 92.69 172 MET A O 1
ATOM 1309 N N . PRO A 1 173 ? -3.380 -6.474 1.669 1.00 91.50 173 PRO A N 1
ATOM 1310 C CA . PRO A 1 173 ? -3.573 -7.847 1.217 1.00 91.50 173 PRO A CA 1
ATOM 1311 C C . PRO A 1 173 ? -2.288 -8.476 0.670 1.00 91.50 173 PRO A C 1
ATOM 1313 O O . PRO A 1 173 ? -1.473 -7.801 0.045 1.00 91.50 173 PRO A O 1
ATOM 1316 N N . GLU A 1 174 ? -2.151 -9.787 0.844 1.00 93.75 174 GLU A N 1
ATOM 1317 C CA . GLU A 1 174 ? -1.141 -10.589 0.148 1.00 93.75 174 GLU A CA 1
ATOM 1318 C C . GLU A 1 174 ? -1.591 -10.921 -1.285 1.00 93.75 174 GLU A C 1
ATOM 1320 O O . GLU A 1 174 ? -2.773 -10.820 -1.626 1.00 93.75 174 GLU A O 1
ATOM 1325 N N . GLY A 1 175 ? -0.651 -11.337 -2.138 1.00 94.44 175 GLY A N 1
ATOM 1326 C CA . GLY A 1 175 ? -0.956 -11.820 -3.491 1.00 94.44 175 GLY A CA 1
ATOM 1327 C C . GLY A 1 175 ? -1.356 -10.732 -4.495 1.00 94.44 175 GLY A C 1
ATOM 1328 O O . GLY A 1 175 ? -1.881 -11.039 -5.563 1.00 94.44 175 GLY A O 1
ATOM 1329 N N . LEU A 1 176 ? -1.089 -9.454 -4.199 1.00 94.31 176 LEU A N 1
ATOM 1330 C CA . LEU A 1 176 ? -1.409 -8.327 -5.092 1.00 94.31 176 LEU A CA 1
ATOM 1331 C C . LEU A 1 176 ? -0.723 -8.429 -6.467 1.00 94.31 176 LEU A C 1
ATOM 1333 O O . LEU A 1 176 ? -1.223 -7.886 -7.449 1.00 94.31 176 LEU A O 1
ATOM 1337 N N . LEU A 1 177 ? 0.405 -9.140 -6.544 1.00 96.75 177 LEU A N 1
ATOM 1338 C CA . LEU A 1 177 ? 1.173 -9.348 -7.775 1.00 96.75 177 LEU A CA 1
ATOM 1339 C C . LEU A 1 177 ? 0.782 -10.631 -8.520 1.00 96.75 177 LEU A C 1
ATOM 1341 O O . LEU A 1 177 ? 1.242 -10.848 -9.637 1.00 96.75 177 LEU A O 1
ATOM 1345 N N . ASP A 1 178 ? -0.057 -11.487 -7.935 1.00 96.19 178 ASP A N 1
ATOM 1346 C CA . ASP A 1 178 ? -0.205 -12.879 -8.376 1.00 96.19 178 ASP A CA 1
ATOM 1347 C C . ASP A 1 178 ? -0.835 -13.035 -9.769 1.00 96.19 178 ASP A C 1
ATOM 1349 O O . ASP A 1 178 ? -0.731 -14.085 -10.407 1.00 96.19 178 ASP A O 1
ATOM 1353 N N . THR A 1 179 ? -1.503 -11.989 -10.253 1.00 95.31 179 THR A N 1
ATOM 1354 C CA . THR A 1 179 ? -2.152 -11.941 -11.573 1.00 95.31 179 THR A CA 1
ATOM 1355 C C . THR A 1 179 ? -1.328 -11.207 -12.635 1.00 95.31 179 THR A C 1
ATOM 1357 O O . THR A 1 179 ? -1.786 -11.035 -13.771 1.00 95.31 179 THR A O 1
ATOM 1360 N N . LEU A 1 180 ? -0.133 -10.747 -12.261 1.00 96.38 180 LEU A N 1
ATOM 1361 C CA . LEU A 1 180 ? 0.799 -10.049 -13.133 1.00 96.38 180 LEU A CA 1
ATOM 1362 C C . LEU A 1 180 ? 1.880 -11.019 -13.612 1.00 96.38 180 LEU A C 1
ATOM 1364 O O . LEU A 1 180 ? 2.356 -11.861 -12.843 1.00 96.38 180 LEU A O 1
ATOM 1368 N N . ASP A 1 181 ? 2.273 -10.903 -14.877 1.00 96.19 181 ASP A N 1
ATOM 1369 C CA . ASP A 1 181 ? 3.473 -11.572 -15.373 1.00 96.19 181 ASP A CA 1
ATOM 1370 C C . ASP A 1 181 ? 4.758 -10.880 -14.883 1.00 96.19 181 ASP A C 1
ATOM 1372 O O . ASP A 1 181 ? 4.727 -9.818 -14.259 1.00 96.19 181 ASP A O 1
ATOM 1376 N N . GLN A 1 182 ? 5.913 -11.503 -15.129 1.00 96.56 182 GLN A N 1
ATOM 1377 C CA . GLN A 1 182 ? 7.190 -10.986 -14.635 1.00 96.56 182 GLN A CA 1
ATOM 1378 C C . GLN A 1 182 ? 7.488 -9.572 -15.156 1.00 96.56 182 GLN A C 1
ATOM 1380 O O . GLN A 1 182 ? 7.941 -8.725 -14.390 1.00 96.56 182 GLN A O 1
ATOM 1385 N N . ASP A 1 183 ? 7.247 -9.301 -16.440 1.00 96.31 183 ASP A N 1
ATOM 1386 C CA . ASP A 1 183 ? 7.550 -8.000 -17.040 1.00 96.31 183 ASP A CA 1
ATOM 1387 C C . ASP A 1 183 ? 6.606 -6.912 -16.528 1.00 96.31 183 ASP A C 1
ATOM 1389 O O . ASP A 1 183 ? 7.036 -5.780 -16.295 1.00 96.31 183 ASP A O 1
ATOM 1393 N N . GLU A 1 184 ? 5.342 -7.258 -16.300 1.00 97.06 184 GLU A N 1
ATOM 1394 C CA . GLU A 1 184 ? 4.367 -6.391 -15.649 1.00 97.06 184 GLU A CA 1
ATOM 1395 C C . GLU A 1 184 ? 4.781 -6.042 -14.215 1.00 97.06 184 GLU A C 1
ATOM 1397 O O . GLU A 1 184 ? 4.741 -4.868 -13.836 1.00 97.06 184 GLU A O 1
ATOM 1402 N N . VAL A 1 185 ? 5.243 -7.018 -13.426 1.00 97.75 185 VAL A N 1
ATOM 1403 C CA . VAL A 1 185 ? 5.764 -6.740 -12.078 1.00 97.75 185 VAL A CA 1
ATOM 1404 C C . VAL A 1 185 ? 6.969 -5.797 -12.144 1.00 97.75 185 VAL A C 1
ATOM 1406 O O . VAL A 1 185 ? 7.042 -4.844 -11.368 1.00 97.75 185 VAL A O 1
ATOM 1409 N N . LEU A 1 186 ? 7.896 -6.002 -13.083 1.00 97.56 186 LEU A N 1
ATOM 1410 C CA . LEU A 1 186 ? 9.066 -5.130 -13.236 1.00 97.56 186 LEU A CA 1
ATOM 1411 C C . LEU A 1 186 ? 8.689 -3.704 -13.668 1.00 97.56 186 LEU A C 1
ATOM 1413 O O . LEU A 1 186 ? 9.307 -2.748 -13.200 1.00 97.56 186 LEU A O 1
ATOM 1417 N N . ASP A 1 187 ? 7.665 -3.532 -14.504 1.00 98.00 187 ASP A N 1
ATOM 1418 C CA . ASP A 1 187 ? 7.142 -2.208 -14.866 1.00 98.00 187 ASP A CA 1
ATOM 1419 C C . ASP A 1 187 ? 6.456 -1.502 -13.695 1.00 98.00 187 ASP A C 1
ATOM 1421 O O . ASP A 1 187 ? 6.651 -0.300 -13.495 1.00 98.00 187 ASP A O 1
ATOM 1425 N N . LEU A 1 188 ? 5.680 -2.240 -12.896 1.00 97.62 188 LEU A N 1
ATOM 1426 C CA . LEU A 1 188 ? 5.079 -1.725 -11.666 1.00 97.62 188 LEU A CA 1
ATOM 1427 C C . LEU A 1 188 ? 6.161 -1.270 -10.677 1.00 97.62 188 LEU A C 1
ATOM 1429 O O . LEU A 1 188 ? 6.090 -0.165 -10.135 1.00 97.62 188 LEU A O 1
ATOM 1433 N N . MET A 1 189 ? 7.200 -2.087 -10.488 1.00 97.75 189 MET A N 1
ATOM 1434 C CA . MET A 1 189 ? 8.342 -1.736 -9.644 1.00 97.75 189 MET A CA 1
ATOM 1435 C C . MET A 1 189 ? 9.094 -0.519 -10.189 1.00 97.75 189 MET A C 1
ATOM 1437 O O . MET A 1 189 ? 9.478 0.352 -9.411 1.00 97.75 189 MET A O 1
ATOM 1441 N N . ALA A 1 190 ? 9.259 -0.398 -11.508 1.00 97.25 190 ALA A N 1
ATOM 1442 C CA . ALA A 1 190 ? 9.905 0.763 -12.120 1.00 97.25 190 ALA A CA 1
ATOM 1443 C C . ALA A 1 190 ? 9.099 2.043 -11.897 1.00 97.25 190 ALA A C 1
ATOM 1445 O O . ALA A 1 190 ? 9.673 3.083 -11.584 1.00 97.25 190 ALA A O 1
ATOM 1446 N N . TYR A 1 191 ? 7.771 1.965 -12.006 1.00 97.38 191 TYR A N 1
ATOM 1447 C CA . TYR A 1 191 ? 6.870 3.078 -11.714 1.00 97.38 191 TYR A CA 1
ATOM 1448 C C . TYR A 1 191 ? 6.975 3.550 -10.257 1.00 97.38 191 TYR A C 1
ATOM 1450 O O . TYR A 1 191 ? 7.096 4.748 -10.001 1.00 97.38 191 TYR A O 1
ATOM 1458 N N . LEU A 1 192 ? 7.009 2.614 -9.305 1.00 97.00 192 LEU A N 1
ATOM 1459 C CA . LEU A 1 192 ? 7.194 2.912 -7.883 1.00 97.00 192 LEU A CA 1
ATOM 1460 C C . LEU A 1 192 ? 8.569 3.527 -7.583 1.00 97.00 192 LEU A C 1
ATOM 1462 O O . LEU A 1 192 ? 8.677 4.538 -6.883 1.00 97.00 192 LEU A O 1
ATOM 1466 N N . LEU A 1 193 ? 9.631 2.919 -8.111 1.00 96.25 193 LEU A N 1
ATOM 1467 C CA . LEU A 1 193 ? 11.010 3.320 -7.837 1.00 96.25 193 LEU A CA 1
ATOM 1468 C C . LEU A 1 193 ? 11.382 4.642 -8.519 1.00 96.25 193 LEU A C 1
ATOM 1470 O O . LEU A 1 193 ? 12.193 5.398 -7.984 1.00 96.25 193 LEU A O 1
ATOM 1474 N N . SER A 1 194 ? 10.749 4.967 -9.650 1.00 95.50 194 SER A N 1
ATOM 1475 C CA . SER A 1 194 ? 10.911 6.258 -10.321 1.00 95.50 194 SER A CA 1
ATOM 1476 C C . SER A 1 194 ? 10.186 7.407 -9.629 1.00 95.50 194 SER A C 1
ATOM 1478 O O . SER A 1 194 ? 10.361 8.547 -10.048 1.00 95.50 194 SER A O 1
ATOM 1480 N N . ARG A 1 195 ? 9.373 7.139 -8.594 1.00 95.25 195 ARG A N 1
ATOM 1481 C CA . ARG A 1 195 ? 8.544 8.149 -7.906 1.00 95.25 195 ARG A CA 1
ATOM 1482 C C . ARG A 1 195 ? 7.504 8.803 -8.824 1.00 95.25 195 ARG A C 1
ATOM 1484 O O . ARG A 1 195 ? 7.047 9.909 -8.559 1.00 95.25 195 ARG A O 1
ATOM 1491 N N . GLY A 1 196 ? 7.140 8.125 -9.916 1.00 91.69 196 GLY A N 1
ATOM 1492 C CA . GLY A 1 196 ? 6.262 8.678 -10.946 1.00 91.69 196 GLY A CA 1
ATOM 1493 C C . GLY A 1 196 ? 6.965 9.608 -11.939 1.00 91.69 196 GLY A C 1
ATOM 1494 O O . GLY A 1 196 ? 6.297 10.186 -12.795 1.00 91.69 196 GLY A O 1
ATOM 1495 N N . GLU A 1 197 ? 8.295 9.716 -11.895 1.00 93.81 197 GLU A N 1
ATOM 1496 C CA . GLU A 1 197 ? 9.067 10.535 -12.829 1.00 93.81 197 GLU A CA 1
ATOM 1497 C C . GLU A 1 197 ? 9.267 9.807 -14.161 1.00 93.81 197 GLU A C 1
ATOM 1499 O O . GLU A 1 197 ? 10.119 8.924 -14.299 1.00 93.81 197 GLU A O 1
ATOM 1504 N N . ARG A 1 198 ? 8.502 10.200 -15.186 1.00 93.88 198 ARG A N 1
ATOM 1505 C CA . ARG A 1 198 ? 8.598 9.610 -16.536 1.00 93.88 198 ARG A CA 1
ATOM 1506 C C . ARG A 1 198 ? 9.986 9.773 -17.167 1.00 93.88 198 ARG A C 1
ATOM 1508 O O . ARG A 1 198 ? 10.362 8.973 -18.015 1.00 93.88 198 ARG A O 1
ATOM 1515 N N . SER A 1 199 ? 10.739 10.792 -16.766 1.00 92.94 199 SER A N 1
ATOM 1516 C CA . SER A 1 199 ? 12.103 11.060 -17.237 1.00 92.94 199 SER A CA 1
ATOM 1517 C C . SER A 1 199 ? 13.170 10.147 -16.616 1.00 92.94 199 SER A C 1
ATOM 1519 O O . SER A 1 199 ? 14.343 10.270 -16.966 1.00 92.94 199 SER A O 1
ATOM 1521 N N . SER A 1 200 ? 12.797 9.241 -15.703 1.00 93.56 200 SER A N 1
ATOM 1522 C CA . SER A 1 200 ? 13.723 8.274 -15.108 1.00 93.56 200 SER A CA 1
ATOM 1523 C C . SER A 1 200 ? 14.407 7.406 -16.167 1.00 93.56 200 SER A C 1
ATOM 1525 O O . SER A 1 200 ? 13.785 6.959 -17.131 1.00 93.56 200 SER A O 1
ATOM 1527 N N . THR A 1 201 ? 15.678 7.077 -15.927 1.00 92.69 201 THR A N 1
ATOM 1528 C CA . THR A 1 201 ? 16.494 6.188 -16.772 1.00 92.69 201 THR A CA 1
ATOM 1529 C C . THR A 1 201 ? 15.967 4.754 -16.842 1.00 92.69 201 THR A C 1
ATOM 1531 O O . THR A 1 201 ? 16.443 3.959 -17.652 1.00 92.69 201 THR A O 1
ATOM 1534 N N . MET A 1 202 ? 14.993 4.413 -15.994 1.00 94.19 202 MET A N 1
ATOM 1535 C CA . MET A 1 202 ? 14.319 3.118 -16.015 1.00 94.19 202 MET A CA 1
ATOM 1536 C C . MET A 1 202 ? 13.415 2.947 -17.242 1.00 94.19 202 MET A C 1
ATOM 1538 O O . MET A 1 202 ? 13.193 1.830 -17.711 1.00 94.19 202 MET A O 1
ATOM 1542 N N . PHE A 1 203 ? 12.905 4.048 -17.792 1.00 95.19 203 PHE A N 1
ATOM 1543 C CA . PHE A 1 203 ? 11.952 4.004 -18.893 1.00 95.19 203 PHE A CA 1
ATOM 1544 C C . PHE A 1 203 ? 12.639 4.195 -20.238 1.00 95.19 203 PHE A C 1
ATOM 1546 O O . PHE A 1 203 ? 13.590 4.965 -20.378 1.00 95.19 203 PHE A O 1
ATOM 1553 N N . GLY A 1 204 ? 12.136 3.487 -21.249 1.00 81.25 204 GLY A N 1
ATOM 1554 C CA . GLY A 1 204 ? 12.547 3.735 -22.626 1.00 81.25 204 GLY A CA 1
ATOM 1555 C C . GLY A 1 204 ? 12.081 5.119 -23.082 1.00 81.25 204 GLY A C 1
ATOM 1556 O O . GLY A 1 204 ? 10.971 5.550 -22.759 1.00 81.25 204 GLY A O 1
ATOM 1557 N N . VAL A 1 205 ? 12.902 5.813 -23.874 1.00 65.81 205 VAL A N 1
ATOM 1558 C CA . VAL A 1 205 ? 12.446 7.009 -24.591 1.00 65.81 205 VAL A CA 1
ATOM 1559 C C . VAL A 1 205 ? 11.371 6.550 -25.570 1.00 65.81 205 VAL A C 1
ATOM 1561 O O . VAL A 1 205 ? 11.677 5.846 -26.530 1.00 65.81 205 VAL A O 1
ATOM 1564 N N . LYS A 1 206 ? 10.109 6.939 -25.351 1.00 56.78 206 LYS A N 1
ATOM 1565 C CA . LYS A 1 206 ? 9.109 6.852 -26.417 1.00 56.78 206 LYS A CA 1
ATOM 1566 C C . LYS A 1 206 ? 9.571 7.813 -27.506 1.00 56.78 206 LYS A C 1
ATOM 1568 O O . LYS A 1 206 ? 9.368 9.019 -27.390 1.00 56.78 206 LYS A O 1
ATOM 1573 N N . THR A 1 207 ? 10.239 7.299 -28.538 1.00 42.16 207 THR A N 1
ATOM 1574 C CA . THR A 1 207 ? 10.335 8.006 -29.813 1.00 42.16 207 THR A CA 1
ATOM 1575 C C . THR A 1 207 ? 8.904 8.322 -30.198 1.00 42.16 207 THR A C 1
ATOM 1577 O O . THR A 1 207 ? 8.113 7.404 -30.410 1.00 42.16 207 THR A O 1
ATOM 1580 N N . ALA A 1 208 ? 8.543 9.604 -30.175 1.00 41.19 208 ALA A N 1
ATOM 1581 C CA . ALA A 1 208 ? 7.281 10.052 -30.723 1.00 41.19 208 ALA A CA 1
ATOM 1582 C C . ALA A 1 208 ? 7.234 9.532 -32.160 1.00 41.19 208 ALA A C 1
ATOM 1584 O O . ALA A 1 208 ? 7.993 10.000 -33.009 1.00 41.19 208 ALA A O 1
ATOM 1585 N N . GLU A 1 209 ? 6.420 8.508 -32.415 1.00 38.66 209 GLU A N 1
ATOM 1586 C CA . GLU A 1 209 ? 6.113 8.111 -33.777 1.00 38.66 209 GLU A CA 1
ATOM 1587 C C . GLU A 1 209 ? 5.520 9.347 -34.441 1.00 38.66 209 GLU A C 1
ATOM 1589 O O . GLU A 1 209 ? 4.489 9.882 -34.018 1.00 38.66 209 GLU A O 1
ATOM 1594 N N . ALA A 1 210 ? 6.260 9.861 -35.420 1.00 37.19 210 ALA A N 1
ATOM 1595 C CA . ALA A 1 210 ? 5.839 10.959 -36.253 1.00 37.19 210 ALA A CA 1
ATOM 1596 C C . ALA A 1 210 ? 4.481 10.590 -36.848 1.00 37.19 210 ALA A C 1
ATOM 1598 O O . ALA A 1 210 ? 4.369 9.700 -37.691 1.00 37.19 210 ALA A O 1
ATOM 1599 N N . LYS A 1 211 ? 3.437 11.282 -36.398 1.00 39.75 211 LYS A N 1
ATOM 1600 C CA . LYS A 1 211 ? 2.183 11.337 -37.131 1.00 39.75 211 LYS A CA 1
ATOM 1601 C C . LYS A 1 211 ? 2.490 12.124 -38.407 1.00 39.75 211 LYS A C 1
ATOM 1603 O O . LYS A 1 211 ? 2.512 13.352 -38.379 1.00 39.75 211 LYS A O 1
ATOM 1608 N N . SER A 1 212 ? 2.844 11.416 -39.480 1.00 33.94 212 SER A N 1
ATOM 1609 C CA . SER A 1 212 ? 2.919 12.020 -40.810 1.00 33.94 212 SER A CA 1
ATOM 1610 C C . SER A 1 212 ? 1.526 12.522 -41.221 1.00 33.94 212 SER A C 1
ATOM 1612 O O . SER A 1 212 ? 0.534 11.900 -40.825 1.00 33.94 212 SER A O 1
ATOM 1614 N N . PRO A 1 213 ? 1.463 13.655 -41.945 1.00 54.50 213 PRO A N 1
ATOM 1615 C CA . PRO A 1 213 ? 0.221 14.298 -42.372 1.00 54.50 213 PRO A CA 1
ATOM 1616 C C . PRO A 1 213 ? -0.592 13.458 -43.362 1.00 54.50 213 PRO A C 1
ATOM 1618 O O . PRO A 1 213 ? 0.018 12.663 -44.114 1.00 54.50 213 PRO A O 1
#

Secondary structure (DSSP, 8-state):
-HHHHHHTS-HHHHHHHHHHHHPPPPPPPP--PPP--------HHHHHHHHHT--TTB-HHHHHHHHHHTTHHHH-EETTEE-SSS---TTHHHHS-HHHHHHHHH-TTSS--TTT--EEEEETTS-EEEEEEEEEETTEEEEE--TT-TT-EEEEEGGGEEEEEE-SS-SSPS-TTTTS-HHHHHHHHHHHHTTT-TTSTTB----------

Sequence (213 aa):
MKSDAVATLSPKDQAQLQAILDARPAAPAPIAGKPRTLVKKWKLDDLAPQLAEGLKNRDFDRGRRLFGEANCFTCHRFTTEGGAQGPDLTGAGGRFNPRDLLESIITPSKEVSDQYQAIVIEQNDGKVVTGRIVNYNNDTMIVMTNMLDPNGLVNVNAKNVASIEKSNTSMMPEGLLDTLDQDEVLDLMAYLLSRGERSSTMFGVKTAEAKSP

pLDDT: mean 87.86, std 13.08, range [33.94, 98.0]